Protein AF-A0A6A3XWM9-F1 (afdb_monomer)

Solvent-accessible surface area (backbone atoms only — not comparable to full-atom values): 14830 Å² total; per-residue (Å²): 130,86,51,75,63,68,64,47,72,78,46,60,96,81,56,44,47,40,55,42,31,76,76,63,73,33,52,68,55,22,52,57,38,54,74,68,56,55,74,89,79,47,53,68,68,59,54,50,49,42,49,48,54,36,36,21,55,25,26,47,68,51,37,52,69,47,34,48,47,43,48,72,66,72,49,64,89,55,72,36,38,58,23,50,25,29,9,30,38,57,51,24,54,75,44,48,52,52,40,49,78,76,40,44,90,38,34,72,66,39,41,63,30,52,28,30,6,34,62,64,66,24,61,74,45,38,57,48,36,61,74,77,42,51,57,39,81,93,35,41,56,58,38,37,29,26,20,22,31,52,44,37,47,73,57,36,48,47,40,37,74,78,65,67,46,74,56,80,67,17,42,60,35,3,56,75,56,66,18,52,70,40,32,45,52,44,64,74,73,39,94,62,81,81,64,81,42,62,43,44,62,45,37,63,72,64,39,54,70,48,50,50,52,29,59,76,69,70,45,45,45,46,37,80,52,105,80,54,24,56,34,54,32,46,60,84,46,54,69,51,56,52,46,41,60,69,70,70,32,43,80,50,89,48,61,98,61,28,41,28,31,32,56,54,80,68,78,80,57,78,81,81,126

Sequence (273 aa):
MLRLNDFLDDFSADCTIADAYKRTNSVRLMQYVAAREDPDEMDPFYRRWLFNKTTEMAAARGDLKSLRWLVESYLPDEFLTKAVAAAAANGHMSVLEWLFERHHDRGYWGNTEMCGALTNGHVKVVEWLRTHAAPRAECMTEVMDAAAGAGFLDIVTWLYDEHKVSVRSALANAMSNRQWETSQWILEHGELLMPWINWDQPAKDGALSFLKFLYAHSIGSPGDKVDGRSLEVPNSDWRFNEWCGKVNLRRARGNIANTCWICDSASLRLEQM

Nearest PDB structures (foldseek):
  6ob5-assembly2_C  TM=7.109E-01  e=8.452E-04  unidentified
  6zwm-assembly1_A  TM=2.827E-01  e=1.081E+00  Homo sapiens
  4hnw-assembly1_A  TM=3.436E-01  e=1.827E+00  Saccharomyces cerevisiae S288C

Radius of gyration: 26.57 Å; Cα contacts (8 Å, |Δi|>4): 392; chains: 1; bounding box: 60×44×81 Å

Mean predicted aligned error: 8.93 Å

InterPro domains:
  IPR036770 Ankyrin repeat-containing domain superfamily [G3DSA:1.25.40.20] (16-213)
  IPR036770 Ankyrin repeat-containing domain superfamily [SSF48403] (56-190)
  IPR052050 Secreted Effector and Ankyrin Repeat [PTHR46586] (1-225)

pLDDT: mean 85.55, std 14.1, range [33.0, 98.0]

Organism: NCBI:txid53985

Structure (mmCIF, N/CA/C/O backbone):
data_AF-A0A6A3XWM9-F1
#
_entry.id   AF-A0A6A3XWM9-F1
#
loop_
_atom_site.group_PDB
_atom_site.id
_atom_site.type_symbol
_atom_site.label_atom_id
_atom_site.label_alt_id
_atom_site.label_comp_id
_atom_site.label_asym_id
_atom_site.label_entity_id
_atom_site.label_seq_id
_atom_site.pdbx_PDB_ins_code
_atom_site.Cartn_x
_atom_site.Cartn_y
_atom_site.Cartn_z
_atom_site.occupancy
_atom_site.B_iso_or_equiv
_atom_site.auth_seq_id
_atom_site.auth_comp_id
_atom_site.auth_asym_id
_atom_site.auth_atom_id
_atom_site.pdbx_PDB_model_num
ATOM 1 N N . MET A 1 1 ? 4.533 26.891 -38.266 1.00 44.00 1 MET A N 1
ATOM 2 C CA . MET A 1 1 ? 5.085 25.548 -37.987 1.00 44.00 1 MET A CA 1
ATOM 3 C C . MET A 1 1 ? 6.309 25.753 -37.120 1.00 44.00 1 MET A C 1
ATOM 5 O O . MET A 1 1 ? 7.324 26.167 -37.660 1.00 44.00 1 MET A O 1
ATOM 9 N N . LEU A 1 2 ? 6.195 25.553 -35.807 1.00 47.09 2 LEU A N 1
ATOM 10 C CA . LEU A 1 2 ? 7.376 25.420 -34.950 1.00 47.09 2 LEU A CA 1
ATOM 11 C C . LEU A 1 2 ? 8.117 24.162 -35.420 1.00 47.09 2 LEU A C 1
ATOM 13 O O . LEU A 1 2 ? 7.495 23.100 -35.534 1.00 47.09 2 LEU A O 1
ATOM 17 N N . ARG A 1 3 ? 9.388 24.291 -35.812 1.00 58.03 3 ARG A N 1
ATOM 18 C CA . ARG A 1 3 ? 10.201 23.131 -36.198 1.00 58.03 3 ARG A CA 1
ATOM 19 C C . ARG A 1 3 ? 10.518 22.344 -34.929 1.00 58.03 3 ARG A C 1
ATOM 21 O O . ARG A 1 3 ? 10.632 22.925 -33.858 1.00 58.03 3 ARG A O 1
ATOM 28 N N . LEU A 1 4 ? 10.681 21.024 -35.042 1.00 55.12 4 LEU A N 1
ATOM 29 C CA . LEU A 1 4 ? 11.080 20.177 -33.909 1.00 55.12 4 LEU A CA 1
ATOM 30 C C . LEU A 1 4 ? 12.339 20.729 -33.210 1.00 55.12 4 LEU A C 1
ATOM 32 O O . LEU A 1 4 ? 12.435 20.642 -31.996 1.00 55.12 4 LEU A O 1
ATOM 36 N N . ASN A 1 5 ? 13.238 21.367 -33.966 1.00 54.41 5 ASN A N 1
ATOM 37 C CA . ASN A 1 5 ? 14.439 22.018 -33.442 1.00 54.41 5 ASN A CA 1
ATOM 38 C C . ASN A 1 5 ? 14.134 23.220 -32.529 1.00 54.41 5 ASN A C 1
ATOM 40 O O . ASN A 1 5 ? 14.775 23.339 -31.497 1.00 54.41 5 ASN A O 1
ATOM 44 N N . ASP A 1 6 ? 13.108 24.027 -32.823 1.00 58.91 6 ASP A N 1
ATOM 45 C CA . ASP A 1 6 ? 12.743 25.191 -31.996 1.00 58.91 6 ASP A CA 1
ATOM 46 C C . ASP A 1 6 ? 12.205 24.758 -30.613 1.00 58.91 6 ASP A C 1
ATOM 48 O O . ASP A 1 6 ? 12.345 25.474 -29.630 1.00 58.91 6 ASP A O 1
ATOM 52 N N . PHE A 1 7 ? 11.594 23.567 -30.523 1.00 59.06 7 PHE A N 1
ATOM 53 C CA . PHE A 1 7 ? 11.193 22.942 -29.251 1.00 59.06 7 PHE A CA 1
ATOM 54 C C . PHE A 1 7 ? 12.380 22.318 -28.503 1.00 59.06 7 PHE A C 1
ATOM 56 O O . PHE A 1 7 ? 12.324 22.153 -27.287 1.00 59.06 7 PHE A O 1
ATOM 63 N N . LEU A 1 8 ? 13.435 21.926 -29.222 1.00 58.44 8 LEU A N 1
ATOM 64 C CA . LEU A 1 8 ? 14.617 21.279 -28.656 1.00 58.44 8 LEU A CA 1
ATOM 65 C C . LEU A 1 8 ? 15.640 22.289 -28.120 1.00 58.44 8 LEU A C 1
ATOM 67 O O . LEU A 1 8 ? 16.357 21.936 -27.193 1.00 58.44 8 LEU A O 1
ATOM 71 N N . ASP A 1 9 ? 15.654 23.530 -28.617 1.00 61.38 9 ASP A N 1
ATOM 72 C CA . ASP A 1 9 ? 16.467 24.625 -28.056 1.00 61.38 9 ASP A CA 1
ATOM 73 C C . ASP A 1 9 ? 16.051 24.987 -26.607 1.00 61.38 9 ASP A C 1
ATOM 75 O O . ASP A 1 9 ? 16.861 25.484 -25.826 1.00 61.38 9 ASP A O 1
ATOM 79 N N . ASP A 1 10 ? 14.814 24.658 -26.209 1.00 59.03 10 ASP A N 1
ATOM 80 C CA . ASP A 1 10 ? 14.288 24.755 -24.832 1.00 59.03 10 ASP A CA 1
ATOM 81 C C . ASP A 1 10 ? 14.788 23.630 -23.892 1.00 59.03 10 ASP A C 1
ATOM 83 O O . ASP A 1 10 ? 14.444 23.579 -22.699 1.00 59.03 10 ASP A O 1
ATOM 87 N N . PHE A 1 11 ? 15.551 22.667 -24.413 1.00 58.94 11 PHE A N 1
ATOM 88 C CA . PHE A 1 11 ? 16.209 21.629 -23.628 1.00 58.94 11 PHE A CA 1
ATOM 89 C C . PHE A 1 11 ? 17.707 21.933 -23.579 1.00 58.94 11 PHE A C 1
ATOM 91 O O . PHE A 1 11 ? 18.371 22.005 -24.607 1.00 58.94 11 PHE A O 1
ATOM 98 N N . SER A 1 12 ? 18.234 22.115 -22.361 1.00 62.53 12 SER A N 1
ATOM 99 C CA . SER A 1 12 ? 19.675 22.280 -22.131 1.00 62.53 12 SER A CA 1
ATOM 100 C C . SER A 1 12 ? 20.466 21.166 -22.826 1.00 62.53 12 SER A C 1
ATOM 102 O O . SER A 1 12 ? 19.971 20.040 -22.937 1.00 62.53 12 SER A O 1
ATOM 104 N N . ALA A 1 13 ? 21.712 21.453 -23.216 1.00 63.69 13 ALA A N 1
ATOM 105 C CA . ALA A 1 13 ? 22.655 20.446 -23.709 1.00 63.69 13 ALA A CA 1
ATOM 106 C C . ALA A 1 13 ? 22.805 19.253 -22.739 1.00 63.69 13 ALA A C 1
ATOM 108 O O . ALA A 1 13 ? 23.092 18.146 -23.180 1.00 63.69 13 ALA A O 1
ATOM 109 N N . ASP A 1 14 ? 22.504 19.469 -21.455 1.00 70.88 14 ASP A N 1
ATOM 110 C CA . ASP A 1 14 ? 22.563 18.472 -20.382 1.00 70.88 14 ASP A CA 1
ATOM 111 C C . ASP A 1 14 ? 21.224 17.748 -20.126 1.00 70.88 14 ASP A C 1
ATOM 113 O O . ASP A 1 14 ? 21.015 17.177 -19.055 1.00 70.88 14 ASP A O 1
ATOM 117 N N . CYS A 1 15 ? 20.252 17.812 -21.047 1.00 83.75 15 CYS A N 1
ATOM 1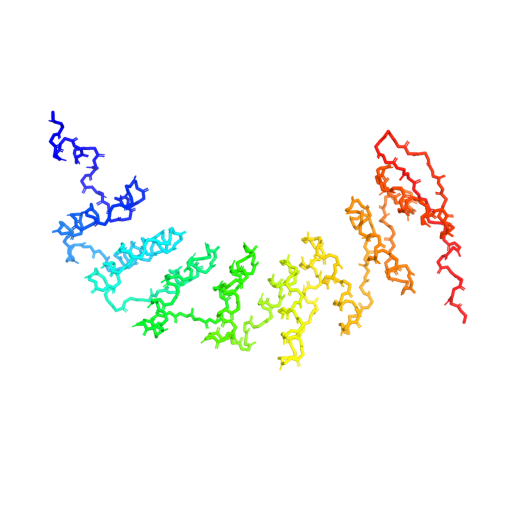18 C CA . CYS A 1 15 ? 18.966 17.144 -20.844 1.00 83.75 15 CYS A CA 1
ATOM 119 C C . CYS A 1 15 ? 19.141 15.624 -20.777 1.00 83.75 15 CYS A C 1
ATOM 121 O O . CYS A 1 15 ? 19.465 14.988 -21.775 1.00 83.75 15 CYS A O 1
ATOM 123 N N . THR A 1 16 ? 18.806 15.032 -19.632 1.00 89.88 16 THR A N 1
ATOM 124 C CA . THR A 1 16 ? 18.829 13.576 -19.447 1.00 89.88 16 THR A CA 1
ATOM 125 C C . THR A 1 16 ? 17.529 12.918 -19.911 1.00 89.88 16 THR A C 1
ATOM 127 O O . THR A 1 16 ? 16.485 13.575 -20.025 1.00 89.88 16 THR A O 1
ATOM 130 N N . ILE A 1 17 ? 17.540 11.593 -20.112 1.00 91.75 17 ILE A N 1
ATOM 131 C CA . ILE A 1 17 ? 16.304 10.828 -20.360 1.00 91.75 17 ILE A CA 1
ATOM 132 C C . ILE A 1 17 ? 15.251 11.039 -19.261 1.00 91.75 17 ILE A C 1
ATOM 134 O O . ILE A 1 17 ? 14.056 11.112 -19.557 1.00 91.75 17 ILE A O 1
ATOM 138 N N . ALA A 1 18 ? 15.682 11.208 -18.006 1.00 92.25 18 ALA A N 1
ATOM 139 C CA . ALA A 1 18 ? 14.796 11.422 -16.871 1.00 92.25 18 ALA A CA 1
ATOM 140 C C . ALA A 1 18 ? 14.115 12.796 -16.944 1.00 92.25 18 ALA A C 1
ATOM 142 O O . ALA A 1 18 ? 12.912 12.902 -16.699 1.00 92.25 18 ALA A O 1
ATOM 143 N N . ASP A 1 19 ? 14.853 13.845 -17.318 1.00 91.06 19 ASP A N 1
ATOM 144 C CA . ASP A 1 19 ? 14.309 15.200 -17.468 1.00 91.06 19 ASP A CA 1
ATOM 145 C C . ASP A 1 19 ? 13.358 15.296 -18.661 1.00 91.06 19 ASP A C 1
ATOM 147 O O . ASP A 1 19 ? 12.257 15.851 -18.547 1.00 91.06 19 ASP A O 1
ATOM 151 N N . ALA A 1 20 ? 13.741 14.683 -19.785 1.00 91.19 20 ALA A N 1
ATOM 152 C CA . ALA A 1 20 ? 12.899 14.563 -20.968 1.00 91.19 20 ALA A CA 1
ATOM 153 C C . ALA A 1 20 ? 11.572 13.871 -20.634 1.00 91.19 20 ALA A C 1
ATOM 155 O O . ALA A 1 20 ? 10.495 14.386 -20.966 1.00 91.19 20 ALA A O 1
ATOM 156 N N . TYR A 1 21 ? 11.630 12.737 -19.928 1.00 94.25 21 TYR A N 1
ATOM 157 C CA . TYR A 1 21 ? 10.436 12.010 -19.516 1.00 94.25 21 TYR A CA 1
ATOM 158 C C . TYR A 1 21 ? 9.592 12.810 -18.528 1.00 94.25 21 TYR A C 1
ATOM 160 O O . TYR A 1 21 ? 8.388 12.947 -18.726 1.00 94.25 21 TYR A O 1
ATOM 168 N N . LYS A 1 22 ? 10.213 13.411 -17.507 1.00 91.75 22 LYS A N 1
ATOM 169 C CA . LYS A 1 22 ? 9.523 14.214 -16.490 1.00 91.75 22 LYS A CA 1
ATOM 170 C C . LYS A 1 22 ? 8.701 15.3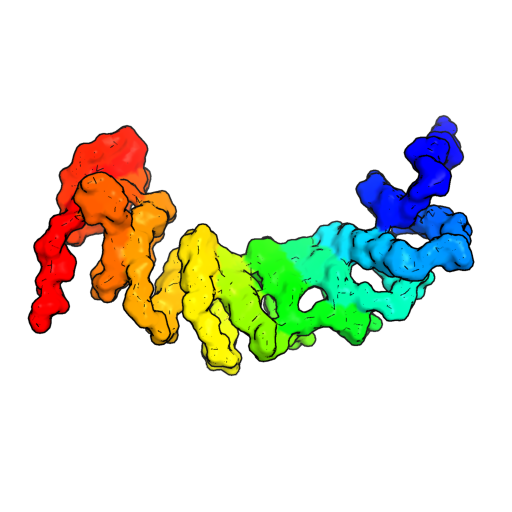48 -17.091 1.00 91.75 22 LYS A C 1
ATOM 172 O O . LYS A 1 22 ? 7.600 15.607 -16.605 1.00 91.75 22 LYS A O 1
ATOM 177 N N . ARG A 1 23 ? 9.233 16.017 -18.119 1.00 88.69 23 ARG A N 1
ATOM 178 C CA . ARG A 1 23 ? 8.578 17.152 -18.785 1.00 88.69 23 ARG A CA 1
ATOM 179 C C . ARG A 1 23 ? 7.498 16.723 -19.776 1.00 88.69 23 ARG A C 1
ATOM 181 O O . ARG A 1 23 ? 6.510 17.435 -19.916 1.00 88.69 23 ARG A O 1
ATOM 188 N N . THR A 1 24 ? 7.691 15.611 -20.487 1.00 89.38 24 THR A N 1
ATOM 189 C CA . THR A 1 24 ? 6.898 15.320 -21.700 1.00 89.38 24 THR A CA 1
ATOM 190 C C . THR A 1 24 ? 6.149 13.995 -21.695 1.00 89.38 24 THR A C 1
ATOM 192 O O . THR A 1 24 ? 5.232 13.824 -22.494 1.00 89.38 24 THR A O 1
ATOM 195 N N . ASN A 1 25 ? 6.539 13.044 -20.845 1.00 91.06 25 ASN A N 1
ATOM 196 C CA . ASN A 1 25 ? 6.077 11.648 -20.859 1.00 91.06 25 ASN A CA 1
ATOM 197 C C . ASN A 1 25 ? 6.249 10.967 -22.226 1.00 91.06 25 ASN A C 1
ATOM 199 O O . ASN A 1 25 ? 5.515 10.044 -22.573 1.00 91.06 25 ASN A O 1
ATOM 203 N N . SER A 1 26 ? 7.179 11.456 -23.048 1.00 91.38 26 SER A N 1
ATOM 204 C CA . SER A 1 26 ? 7.334 11.009 -24.425 1.00 91.38 26 SER A CA 1
ATOM 205 C C . SER A 1 26 ? 8.497 10.038 -24.547 1.00 91.38 26 SER A C 1
ATOM 207 O O . SER A 1 26 ? 9.661 10.440 -24.508 1.00 91.38 26 SER A O 1
ATOM 209 N N . VAL A 1 27 ? 8.186 8.767 -24.815 1.00 93.69 27 VAL A N 1
ATOM 210 C CA . VAL A 1 27 ? 9.203 7.766 -25.175 1.00 93.69 27 VAL A CA 1
ATOM 211 C C . VAL A 1 27 ? 10.043 8.199 -26.376 1.00 93.69 27 VAL A C 1
ATOM 213 O O . VAL A 1 27 ? 11.232 7.917 -26.420 1.00 93.69 27 VAL A O 1
ATOM 216 N N . ARG A 1 28 ? 9.461 8.942 -27.328 1.00 92.25 28 ARG A N 1
ATOM 217 C CA . ARG A 1 28 ? 10.193 9.425 -28.507 1.00 92.25 28 ARG A CA 1
ATOM 218 C C . ARG A 1 28 ? 11.266 10.440 -28.136 1.00 92.25 28 ARG A C 1
ATOM 220 O O . ARG A 1 28 ? 12.343 10.412 -28.717 1.00 92.25 28 ARG A O 1
ATOM 227 N N . LEU A 1 29 ? 10.972 11.331 -27.188 1.00 89.94 29 LEU A N 1
ATOM 228 C CA . LEU A 1 29 ? 11.962 12.304 -26.739 1.00 89.94 29 LEU A CA 1
ATOM 229 C C . LEU A 1 29 ? 13.056 11.619 -25.916 1.00 89.94 29 LEU A C 1
ATOM 231 O O . LEU A 1 29 ? 14.224 11.916 -26.124 1.00 89.94 29 LEU A O 1
ATOM 235 N N . MET A 1 30 ? 12.701 10.650 -25.064 1.00 92.94 30 MET A N 1
ATOM 236 C CA . MET A 1 30 ? 13.705 9.831 -24.373 1.00 92.94 30 MET A CA 1
ATOM 237 C C . MET A 1 30 ? 14.614 9.089 -25.356 1.00 92.94 30 MET A C 1
ATOM 239 O O . MET A 1 30 ? 15.824 9.123 -25.200 1.00 92.94 30 MET A O 1
ATOM 243 N N . GLN A 1 31 ? 14.044 8.467 -26.391 1.00 93.38 31 GLN A N 1
ATOM 244 C CA . GLN A 1 31 ? 14.799 7.792 -27.451 1.00 93.38 31 GLN A CA 1
ATOM 245 C C . GLN A 1 31 ? 15.755 8.741 -28.169 1.00 93.38 31 GLN A C 1
ATOM 247 O O . GLN A 1 31 ? 16.894 8.379 -28.439 1.00 93.38 31 GLN A O 1
ATOM 252 N N . TYR A 1 32 ? 15.292 9.956 -28.464 1.00 89.81 32 TYR A N 1
ATOM 253 C CA . TYR A 1 32 ? 16.114 10.983 -29.090 1.00 89.81 32 TYR A CA 1
ATOM 254 C C . TYR A 1 32 ? 17.282 11.420 -28.196 1.00 89.81 32 TYR A C 1
ATOM 256 O O . TYR A 1 32 ? 18.399 11.545 -28.688 1.00 89.81 32 TYR A O 1
ATOM 264 N N . VAL A 1 33 ? 17.034 11.623 -26.898 1.00 90.00 33 VAL A N 1
ATOM 265 C CA . VAL A 1 33 ? 18.079 11.973 -25.924 1.00 90.00 33 VAL A CA 1
ATOM 266 C C . VAL A 1 33 ? 19.071 10.821 -25.764 1.00 90.00 33 VAL A C 1
ATOM 268 O O . VAL A 1 33 ? 20.261 11.028 -25.961 1.00 90.00 33 VAL A O 1
ATOM 271 N N . ALA A 1 34 ? 18.590 9.597 -25.532 1.00 90.50 34 ALA A N 1
ATOM 272 C CA . ALA A 1 34 ? 19.430 8.410 -25.378 1.00 90.50 34 ALA A CA 1
ATOM 273 C C . ALA A 1 34 ? 20.302 8.111 -26.605 1.00 90.50 34 ALA A C 1
ATOM 275 O O . ALA A 1 34 ? 21.421 7.642 -26.457 1.00 90.50 34 ALA A O 1
ATOM 276 N N . ALA A 1 35 ? 19.824 8.397 -27.821 1.00 89.50 35 ALA A N 1
ATOM 277 C CA . ALA A 1 35 ? 20.615 8.223 -29.043 1.00 89.50 35 ALA A CA 1
ATOM 278 C C . ALA A 1 35 ? 21.796 9.207 -29.162 1.00 89.50 35 ALA A C 1
ATOM 280 O O . ALA A 1 35 ? 22.643 9.035 -30.037 1.00 89.50 35 ALA A O 1
ATOM 281 N N . ARG A 1 36 ? 21.823 10.255 -28.332 1.00 85.75 36 ARG A N 1
ATOM 282 C CA . ARG A 1 36 ? 22.881 11.272 -28.271 1.00 85.75 36 ARG A CA 1
ATOM 283 C C . ARG A 1 36 ? 23.732 11.160 -27.006 1.00 85.75 36 ARG A C 1
ATOM 285 O O . ARG A 1 36 ? 24.674 11.931 -26.867 1.00 85.75 36 ARG A O 1
ATOM 292 N N . GLU A 1 37 ? 23.380 10.259 -26.093 1.00 85.00 37 GLU A N 1
ATOM 293 C CA . GLU A 1 37 ? 24.208 9.945 -24.934 1.00 85.00 37 GLU A CA 1
ATOM 294 C C . GLU A 1 37 ? 25.449 9.188 -25.411 1.00 85.00 37 GLU A C 1
ATOM 296 O O . GLU A 1 37 ? 25.326 8.223 -26.166 1.00 85.00 37 GLU A O 1
ATOM 301 N N . ASP A 1 38 ? 26.629 9.613 -24.962 1.00 80.31 38 ASP A N 1
ATOM 302 C CA . ASP A 1 38 ? 27.861 8.849 -25.130 1.00 80.31 38 ASP A CA 1
ATOM 303 C C . ASP A 1 38 ? 28.027 7.905 -23.920 1.00 80.31 38 ASP A C 1
ATOM 305 O O . ASP A 1 38 ? 28.218 8.377 -22.792 1.00 80.31 38 ASP A O 1
ATOM 309 N N . PRO A 1 39 ? 27.904 6.573 -24.100 1.00 72.69 39 PRO A N 1
ATOM 310 C CA . PRO A 1 39 ? 28.028 5.621 -23.001 1.00 72.69 39 PRO A CA 1
ATOM 311 C C . PRO A 1 39 ? 29.425 5.578 -22.377 1.00 72.69 39 PRO A C 1
ATOM 313 O O . PRO A 1 39 ? 29.530 5.154 -21.228 1.00 72.69 39 PRO A O 1
ATOM 316 N N . ASP A 1 40 ? 30.463 5.978 -23.116 1.00 74.88 40 ASP A N 1
ATOM 317 C CA . ASP A 1 40 ? 31.852 5.941 -22.651 1.00 74.88 40 ASP A CA 1
ATOM 318 C C . ASP A 1 40 ? 32.195 7.180 -21.806 1.00 74.88 40 ASP A C 1
ATOM 320 O O . ASP A 1 40 ? 33.069 7.120 -20.939 1.00 74.88 40 ASP A O 1
ATOM 324 N N . GLU A 1 41 ? 31.474 8.290 -22.001 1.00 81.62 41 GLU A N 1
ATOM 325 C CA . GLU A 1 41 ? 31.595 9.493 -21.167 1.00 81.62 41 GLU A CA 1
ATOM 326 C C . GLU A 1 41 ? 30.689 9.454 -19.928 1.00 81.62 41 GLU A C 1
ATOM 328 O O . GLU A 1 41 ? 31.001 10.069 -18.902 1.00 81.62 41 GLU A O 1
ATOM 333 N N . MET A 1 42 ? 29.561 8.742 -19.993 1.00 84.25 42 MET A N 1
ATOM 334 C CA . MET A 1 42 ? 28.602 8.712 -18.893 1.00 84.25 42 MET A CA 1
ATOM 335 C C . MET A 1 42 ? 28.998 7.704 -17.811 1.00 84.25 42 MET A C 1
ATOM 337 O O . MET A 1 42 ? 29.053 6.496 -18.038 1.00 84.25 42 MET A O 1
ATOM 341 N N . ASP A 1 43 ? 29.160 8.201 -16.583 1.00 89.94 43 ASP A N 1
ATOM 342 C CA . ASP A 1 43 ? 29.417 7.355 -15.419 1.00 89.94 43 ASP A CA 1
ATOM 343 C C . ASP A 1 43 ? 28.356 6.228 -15.286 1.00 89.94 43 ASP A C 1
ATOM 345 O O . ASP A 1 43 ? 27.147 6.507 -15.269 1.00 89.94 43 ASP A O 1
ATOM 349 N N . PRO A 1 44 ? 28.768 4.950 -15.156 1.00 90.62 44 PRO A N 1
ATOM 350 C CA . PRO A 1 44 ? 27.837 3.824 -15.086 1.00 90.62 44 PRO A CA 1
ATOM 351 C C . PRO A 1 44 ? 26.849 3.888 -13.914 1.00 90.62 44 PRO A C 1
ATOM 353 O O . PRO A 1 44 ? 25.707 3.435 -14.048 1.00 90.62 44 PRO A O 1
ATOM 356 N N . PHE A 1 45 ? 27.246 4.445 -12.763 1.00 91.00 45 PHE A N 1
ATOM 357 C CA . PHE A 1 45 ? 26.347 4.599 -11.616 1.00 91.00 45 PHE A CA 1
ATOM 358 C C . PHE A 1 45 ? 25.321 5.702 -11.863 1.00 91.00 45 PHE A C 1
ATOM 360 O O . PHE A 1 45 ? 24.147 5.542 -11.515 1.00 91.00 45 PHE A O 1
ATOM 367 N N . TYR A 1 46 ? 25.731 6.794 -12.503 1.00 90.75 46 TYR A N 1
ATOM 368 C CA . TYR A 1 46 ? 24.824 7.859 -12.908 1.00 90.75 46 TYR A CA 1
ATOM 369 C C . TYR A 1 46 ? 23.800 7.371 -13.939 1.00 90.75 46 TYR A C 1
ATOM 371 O O . TYR A 1 46 ? 22.598 7.589 -13.767 1.00 90.75 46 TYR A O 1
ATOM 379 N N . ARG A 1 47 ? 24.242 6.604 -14.943 1.00 91.62 47 ARG A N 1
ATOM 380 C CA . ARG A 1 47 ? 23.361 5.978 -15.942 1.00 91.62 47 ARG A CA 1
ATOM 381 C C . ARG A 1 47 ? 22.334 5.039 -15.301 1.00 91.62 47 ARG A C 1
ATOM 383 O O . ARG A 1 47 ? 21.138 5.123 -15.585 1.00 91.62 47 ARG A O 1
ATOM 390 N N . ARG A 1 48 ? 22.785 4.182 -14.379 1.00 93.38 48 ARG A N 1
ATOM 391 C CA . ARG A 1 48 ? 21.939 3.299 -13.553 1.00 93.38 48 ARG A CA 1
ATOM 392 C C . ARG A 1 48 ? 20.903 4.093 -12.758 1.00 93.38 48 ARG A C 1
ATOM 394 O O . ARG A 1 48 ? 19.730 3.725 -12.703 1.00 93.38 48 ARG A O 1
ATOM 401 N N . TRP A 1 49 ? 21.327 5.187 -12.131 1.00 93.44 49 TRP A N 1
ATOM 402 C CA . TRP A 1 49 ? 20.442 6.053 -11.359 1.00 93.44 49 TRP A CA 1
ATOM 403 C C . TRP A 1 49 ? 19.375 6.715 -12.241 1.00 93.44 49 TRP A C 1
ATOM 405 O O . TRP A 1 49 ? 18.198 6.698 -11.871 1.00 93.44 49 TRP A O 1
ATOM 415 N N . LEU A 1 50 ? 19.756 7.233 -13.416 1.00 93.75 50 LEU A N 1
ATOM 416 C CA . LEU A 1 50 ? 18.826 7.808 -14.393 1.00 93.75 50 LEU A CA 1
ATOM 417 C C . LEU A 1 50 ? 17.795 6.782 -14.850 1.00 93.75 50 LEU A C 1
ATOM 419 O O . LEU A 1 50 ? 16.598 7.075 -14.848 1.00 93.75 50 LEU A O 1
ATOM 423 N N . PHE A 1 51 ? 18.240 5.570 -15.178 1.00 95.06 51 PHE A N 1
ATOM 424 C CA . PHE A 1 51 ? 17.348 4.475 -15.531 1.00 95.06 51 PHE A CA 1
ATOM 425 C C . PHE A 1 51 ? 16.354 4.169 -14.413 1.00 95.06 51 PHE A C 1
ATOM 427 O O . PHE A 1 51 ? 15.153 4.227 -14.653 1.00 95.06 51 PHE A O 1
ATOM 434 N N . ASN A 1 52 ? 16.833 3.925 -13.189 1.00 94.88 52 ASN A N 1
ATOM 435 C CA . ASN A 1 52 ? 15.983 3.599 -12.042 1.00 94.88 52 ASN A CA 1
ATOM 436 C C . ASN A 1 52 ? 14.945 4.687 -11.764 1.00 94.88 52 ASN A C 1
ATOM 438 O O . ASN A 1 52 ? 13.782 4.392 -11.506 1.00 94.88 52 ASN A O 1
ATOM 442 N N . LYS A 1 53 ? 15.354 5.955 -11.847 1.00 95.69 53 LYS A N 1
ATOM 443 C CA . LYS A 1 53 ? 14.455 7.094 -11.663 1.00 95.69 53 LYS A CA 1
ATOM 444 C C . LYS A 1 53 ? 13.408 7.175 -12.775 1.00 95.69 53 LYS A C 1
ATOM 446 O O . LYS A 1 53 ? 12.242 7.450 -12.510 1.00 95.69 53 LYS A O 1
ATOM 451 N N . THR A 1 54 ? 13.809 6.938 -14.021 1.00 96.62 54 THR A N 1
ATOM 452 C CA . THR A 1 54 ? 12.908 7.044 -15.176 1.00 96.62 54 THR A CA 1
ATOM 453 C C . THR A 1 54 ? 11.921 5.878 -15.225 1.00 96.62 54 THR A C 1
ATOM 455 O O . THR A 1 54 ? 10.737 6.095 -15.482 1.00 96.62 54 THR A O 1
ATOM 458 N N . THR A 1 55 ? 12.364 4.654 -14.920 1.00 97.12 55 THR A N 1
ATOM 459 C CA . THR A 1 55 ? 11.486 3.477 -14.837 1.00 97.12 55 THR A CA 1
ATOM 460 C C . THR A 1 55 ? 10.509 3.582 -13.672 1.00 97.12 55 THR A C 1
ATOM 462 O O . THR A 1 55 ? 9.333 3.287 -13.864 1.00 97.12 55 THR A O 1
ATOM 465 N N . GLU A 1 56 ? 10.939 4.087 -12.511 1.00 96.88 56 GLU A N 1
ATOM 466 C CA . GLU A 1 56 ? 10.059 4.409 -11.378 1.00 96.88 56 GLU A CA 1
ATOM 467 C C . GLU A 1 56 ? 8.953 5.392 -11.793 1.00 96.88 56 GLU A C 1
ATOM 469 O O . GLU A 1 56 ? 7.770 5.135 -11.569 1.00 96.88 56 GLU A O 1
ATOM 474 N N . MET A 1 57 ? 9.309 6.481 -12.484 1.00 97.25 57 MET A N 1
ATOM 475 C CA . MET A 1 57 ? 8.338 7.465 -12.974 1.00 97.25 57 MET A CA 1
ATOM 476 C C . MET A 1 57 ? 7.373 6.896 -14.017 1.00 97.25 57 MET A C 1
ATOM 478 O O . MET A 1 57 ? 6.188 7.234 -13.993 1.00 97.25 57 MET A O 1
ATOM 482 N N . ALA A 1 58 ? 7.866 6.080 -14.951 1.00 97.75 58 ALA A N 1
ATOM 483 C CA . ALA A 1 58 ? 7.033 5.463 -15.981 1.00 97.75 58 ALA A CA 1
ATOM 484 C C . ALA A 1 58 ? 6.067 4.439 -15.373 1.00 97.75 58 ALA A C 1
ATOM 486 O O . ALA A 1 58 ? 4.878 4.439 -15.695 1.00 97.75 58 ALA A O 1
ATOM 487 N N . ALA A 1 59 ? 6.556 3.630 -14.432 1.00 97.56 59 ALA A N 1
ATOM 488 C CA . ALA A 1 59 ? 5.764 2.655 -13.699 1.00 97.56 59 ALA A CA 1
ATOM 489 C C . ALA A 1 59 ? 4.694 3.319 -12.823 1.00 97.56 59 ALA A C 1
ATOM 491 O O . ALA A 1 59 ? 3.538 2.912 -12.887 1.00 97.56 59 ALA A O 1
ATOM 492 N N . ALA A 1 60 ? 5.028 4.394 -12.098 1.00 97.31 60 ALA A N 1
ATOM 493 C CA . ALA A 1 60 ? 4.073 5.172 -11.299 1.00 97.31 60 ALA A CA 1
ATOM 494 C C . ALA A 1 60 ? 2.932 5.788 -12.130 1.00 97.31 60 ALA A C 1
ATOM 496 O O . ALA A 1 60 ? 1.869 6.104 -11.600 1.00 97.31 60 ALA A O 1
ATOM 497 N N . ARG A 1 61 ? 3.141 5.973 -13.439 1.00 96.81 61 ARG A N 1
ATOM 498 C CA . ARG A 1 61 ? 2.149 6.522 -14.378 1.00 96.81 61 ARG A CA 1
ATOM 499 C C . ARG A 1 61 ? 1.403 5.452 -15.173 1.00 96.81 61 ARG A C 1
ATOM 501 O O . ARG A 1 61 ? 0.510 5.805 -15.939 1.00 96.81 61 ARG A O 1
ATOM 508 N N . GLY A 1 62 ? 1.785 4.182 -15.043 1.00 97.25 62 GLY A N 1
ATOM 509 C CA . GLY A 1 62 ? 1.227 3.095 -15.847 1.00 97.25 62 GLY A CA 1
ATOM 510 C C . GLY A 1 62 ? 1.654 3.139 -17.319 1.00 97.25 62 GLY A C 1
ATOM 511 O O . GLY A 1 62 ? 1.020 2.511 -18.166 1.00 97.25 62 GLY A O 1
ATOM 512 N N . ASP A 1 63 ? 2.715 3.880 -17.654 1.00 97.44 63 ASP A N 1
ATOM 513 C CA . ASP A 1 63 ? 3.192 4.039 -19.030 1.00 97.44 63 ASP A CA 1
ATOM 514 C C . ASP A 1 63 ? 4.035 2.836 -19.461 1.00 97.44 63 ASP A C 1
ATOM 516 O O . ASP A 1 63 ? 5.268 2.864 -19.538 1.00 97.44 63 ASP A O 1
ATOM 520 N N . LEU A 1 64 ? 3.326 1.754 -19.769 1.00 96.88 64 LEU A N 1
ATOM 521 C CA . LEU A 1 64 ? 3.913 0.492 -20.195 1.00 96.88 64 LEU A CA 1
ATOM 522 C C . LEU A 1 64 ? 4.758 0.635 -21.471 1.00 96.88 64 LEU A C 1
ATOM 524 O O . LEU A 1 64 ? 5.714 -0.112 -21.664 1.00 96.88 64 LEU A O 1
ATOM 528 N N . LYS A 1 65 ? 4.436 1.592 -22.349 1.00 96.69 65 LYS A N 1
ATOM 529 C CA . LYS A 1 65 ? 5.164 1.793 -23.609 1.00 96.69 65 LYS A CA 1
ATOM 530 C C . LYS A 1 65 ? 6.567 2.333 -23.356 1.00 96.69 65 LYS A C 1
ATOM 532 O O . LYS A 1 65 ? 7.533 1.806 -23.907 1.00 96.69 65 LYS A O 1
ATOM 537 N N . SER A 1 66 ? 6.671 3.380 -22.543 1.00 96.75 66 SER A N 1
ATOM 538 C CA . SER A 1 66 ? 7.961 3.949 -22.150 1.00 96.75 66 SER A CA 1
ATOM 539 C C . SER A 1 66 ? 8.768 2.960 -21.321 1.00 96.75 66 SER A C 1
ATOM 541 O O . SER A 1 66 ? 9.963 2.795 -21.561 1.00 96.75 66 SER A O 1
ATOM 543 N N . LEU A 1 67 ? 8.102 2.254 -20.401 1.00 96.94 67 LEU A N 1
ATOM 544 C CA . LEU A 1 67 ? 8.751 1.264 -19.552 1.00 96.94 67 LEU A CA 1
ATOM 545 C C . LEU A 1 67 ? 9.338 0.103 -20.365 1.00 96.94 67 LEU A C 1
ATOM 547 O O . LEU A 1 67 ? 10.496 -0.239 -20.156 1.00 96.94 67 LEU A O 1
ATOM 551 N N . ARG A 1 68 ? 8.604 -0.439 -21.348 1.00 96.62 68 ARG A N 1
ATOM 552 C CA . ARG A 1 68 ? 9.122 -1.475 -22.262 1.00 96.62 68 ARG A CA 1
ATOM 553 C C . ARG A 1 68 ? 10.402 -1.039 -22.951 1.00 96.62 68 ARG A C 1
ATOM 555 O O . ARG A 1 68 ? 11.388 -1.760 -22.914 1.00 96.62 68 ARG A O 1
ATOM 562 N N . TRP A 1 69 ? 10.418 0.160 -23.527 1.00 97.12 69 TRP A N 1
ATOM 563 C CA . TRP A 1 69 ? 11.617 0.647 -24.204 1.00 97.12 69 TRP A CA 1
ATOM 564 C C . TRP A 1 69 ? 12.811 0.800 -23.248 1.00 97.12 69 TRP A C 1
ATOM 566 O O . TRP A 1 69 ? 13.920 0.387 -23.585 1.00 97.12 69 TRP A O 1
ATOM 576 N N . LEU A 1 70 ? 12.594 1.333 -22.040 1.00 96.31 70 LEU A N 1
ATOM 577 C CA . LEU A 1 70 ? 13.656 1.452 -21.038 1.00 96.31 70 LEU A CA 1
ATOM 578 C C . LEU A 1 70 ? 14.238 0.074 -20.684 1.00 96.31 70 LEU A C 1
ATOM 580 O O . LEU A 1 70 ? 15.450 -0.122 -20.712 1.00 96.31 70 LEU A O 1
ATOM 584 N N . VAL A 1 71 ? 13.361 -0.879 -20.376 1.00 96.12 71 VAL A N 1
ATOM 585 C CA . VAL A 1 71 ? 13.702 -2.193 -19.814 1.00 96.12 71 VAL A CA 1
ATOM 586 C C . VAL A 1 71 ? 14.207 -3.188 -20.859 1.00 96.12 71 VAL A C 1
ATOM 588 O O . VAL A 1 71 ? 15.002 -4.054 -20.510 1.00 96.12 71 VAL A O 1
ATOM 591 N N . GLU A 1 72 ? 13.751 -3.098 -22.110 1.00 94.75 72 GLU A N 1
ATOM 592 C CA . GLU A 1 72 ? 14.122 -4.022 -23.192 1.00 94.75 72 GLU A CA 1
ATOM 593 C C . GLU A 1 72 ? 15.243 -3.462 -24.085 1.00 94.75 72 GLU A C 1
ATOM 595 O O . GLU A 1 72 ? 15.927 -4.236 -24.748 1.00 94.75 72 GLU A O 1
ATOM 600 N N . SER A 1 73 ? 15.434 -2.136 -24.150 1.00 93.38 73 SER A N 1
ATOM 601 C CA . SER A 1 73 ? 16.391 -1.509 -25.082 1.00 93.38 73 SER A CA 1
ATOM 602 C C . SER A 1 73 ? 17.430 -0.607 -24.420 1.00 93.38 73 SER A C 1
ATOM 604 O O . SER A 1 73 ? 18.576 -0.613 -24.856 1.00 93.38 73 SER A O 1
ATOM 606 N N . TYR A 1 74 ? 17.061 0.191 -23.412 1.00 93.06 74 TYR A N 1
ATOM 607 C CA . TYR A 1 74 ? 17.996 1.162 -22.829 1.00 93.06 74 TYR A CA 1
ATOM 608 C C . TYR A 1 74 ? 18.980 0.512 -21.848 1.00 93.06 74 TYR A C 1
ATOM 610 O O . TYR A 1 74 ? 20.188 0.701 -21.993 1.00 93.06 74 TYR A O 1
ATOM 618 N N . LEU A 1 75 ? 18.474 -0.261 -20.877 1.00 93.00 75 LEU A N 1
ATOM 619 C CA . LEU A 1 75 ? 19.282 -1.051 -19.939 1.00 93.00 75 LEU A CA 1
ATOM 620 C C . LEU A 1 75 ? 18.600 -2.405 -19.613 1.00 93.00 75 LEU A C 1
ATOM 622 O O . LEU A 1 75 ? 17.761 -2.485 -18.707 1.00 93.00 75 LEU A O 1
ATOM 626 N N . PRO A 1 76 ? 18.944 -3.483 -20.346 1.00 90.69 76 PRO A N 1
ATOM 627 C CA . PRO A 1 76 ? 18.252 -4.770 -20.260 1.00 90.69 76 PRO A CA 1
ATOM 628 C C . PRO A 1 76 ? 18.612 -5.634 -19.049 1.00 90.69 76 PRO A C 1
ATOM 630 O O . PRO A 1 76 ? 17.805 -6.471 -18.666 1.00 90.69 76 PRO A O 1
ATOM 633 N N . ASP A 1 77 ? 19.756 -5.412 -18.405 1.00 89.94 77 ASP A N 1
ATOM 634 C CA . ASP A 1 77 ? 20.226 -6.272 -17.303 1.00 89.94 77 ASP A CA 1
ATOM 635 C C . ASP A 1 77 ? 19.964 -5.669 -15.915 1.00 89.94 77 ASP A C 1
ATOM 637 O O . ASP A 1 77 ? 20.427 -6.167 -14.891 1.00 89.94 77 ASP A O 1
ATOM 641 N N . GLU A 1 78 ? 19.225 -4.560 -15.871 1.00 93.25 78 GLU A N 1
ATOM 642 C CA . GLU A 1 78 ? 19.047 -3.785 -14.651 1.00 93.25 78 GLU A CA 1
ATOM 643 C C . GLU A 1 78 ? 17.884 -4.234 -13.781 1.00 93.25 78 GLU A C 1
ATOM 645 O O . GLU A 1 78 ? 16.842 -4.664 -14.288 1.00 93.25 78 GLU A O 1
ATOM 650 N N . PHE A 1 79 ? 18.053 -4.070 -12.465 1.00 93.56 79 PHE A N 1
ATOM 651 C CA . PHE A 1 79 ? 17.025 -4.388 -11.478 1.00 93.56 79 PHE A CA 1
ATOM 652 C C . PHE A 1 79 ? 15.854 -3.401 -11.538 1.00 93.56 79 PHE A C 1
ATOM 654 O O . PHE A 1 79 ? 16.024 -2.195 -11.700 1.00 93.56 79 PHE A O 1
ATOM 661 N N . LEU A 1 80 ? 14.644 -3.924 -11.351 1.00 94.62 80 LEU A N 1
ATOM 662 C CA . LEU A 1 80 ? 13.374 -3.223 -11.541 1.00 94.62 80 LEU A CA 1
ATOM 663 C C . LEU A 1 80 ? 12.606 -3.019 -10.232 1.00 94.62 80 LEU A C 1
ATOM 665 O O . LEU A 1 80 ? 11.452 -2.601 -10.264 1.00 94.62 80 LEU A O 1
ATOM 669 N N . THR A 1 81 ? 13.228 -3.265 -9.075 1.00 92.19 81 THR A N 1
ATOM 670 C CA . THR A 1 81 ? 12.574 -3.203 -7.754 1.00 92.19 81 THR A CA 1
ATOM 671 C C . THR A 1 81 ? 11.824 -1.889 -7.516 1.00 92.19 81 THR A C 1
ATOM 673 O O . THR A 1 81 ? 10.687 -1.906 -7.054 1.00 92.19 81 THR A O 1
ATOM 676 N N . LYS A 1 82 ? 12.404 -0.741 -7.899 1.00 93.06 82 LYS A N 1
ATOM 677 C CA . LYS A 1 82 ? 11.725 0.562 -7.772 1.00 93.06 82 LYS A CA 1
ATOM 678 C C . LYS A 1 82 ? 10.528 0.708 -8.710 1.00 93.06 82 LYS A C 1
ATOM 680 O O . LYS A 1 82 ? 9.517 1.277 -8.316 1.00 93.06 82 LYS A O 1
ATOM 685 N N . ALA A 1 83 ? 10.628 0.183 -9.930 1.00 96.12 83 ALA A N 1
ATOM 686 C CA . ALA A 1 83 ? 9.535 0.206 -10.894 1.00 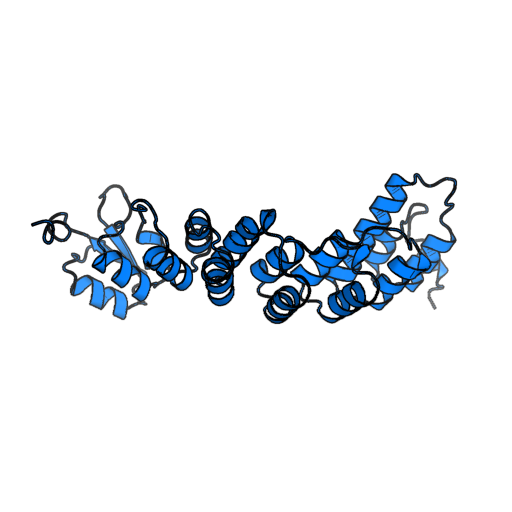96.12 83 ALA A CA 1
ATOM 687 C C . ALA A 1 83 ? 8.371 -0.689 -10.435 1.00 96.12 83 ALA A C 1
ATOM 689 O O . ALA A 1 83 ? 7.224 -0.255 -10.485 1.00 96.12 83 ALA A O 1
ATOM 690 N N . VAL A 1 84 ? 8.659 -1.890 -9.919 1.00 96.25 84 VAL A N 1
ATOM 691 C CA . VAL A 1 84 ? 7.651 -2.799 -9.339 1.00 96.25 84 VAL A CA 1
ATOM 692 C C . VAL A 1 84 ? 6.936 -2.125 -8.165 1.00 96.25 84 VAL A C 1
ATOM 694 O O . VAL A 1 84 ? 5.709 -2.023 -8.172 1.00 96.25 84 VAL A O 1
ATOM 697 N N . ALA A 1 85 ? 7.691 -1.584 -7.203 1.00 95.62 85 ALA A N 1
ATOM 698 C CA . ALA A 1 85 ? 7.125 -0.886 -6.050 1.00 95.62 85 ALA A CA 1
ATOM 699 C C . ALA A 1 85 ? 6.255 0.313 -6.466 1.00 95.62 85 ALA A C 1
ATOM 701 O O . ALA A 1 85 ? 5.139 0.469 -5.973 1.00 95.62 85 ALA A O 1
ATOM 702 N N . ALA A 1 86 ? 6.726 1.129 -7.414 1.00 97.12 86 ALA A N 1
ATOM 703 C CA . ALA A 1 86 ? 5.984 2.281 -7.916 1.00 97.12 86 ALA A CA 1
ATOM 704 C C . ALA A 1 86 ? 4.708 1.885 -8.674 1.00 97.12 86 ALA A C 1
ATOM 706 O O . ALA A 1 86 ? 3.673 2.526 -8.491 1.00 97.12 86 ALA A O 1
ATOM 707 N N . ALA A 1 87 ? 4.750 0.833 -9.496 1.00 97.62 87 ALA A N 1
ATOM 708 C CA . ALA A 1 87 ? 3.566 0.321 -10.180 1.00 97.62 87 ALA A CA 1
ATOM 709 C C . ALA A 1 87 ? 2.516 -0.174 -9.177 1.00 97.62 87 ALA A C 1
ATOM 711 O O . ALA A 1 87 ? 1.343 0.178 -9.302 1.00 97.62 87 ALA A O 1
ATOM 712 N N . ALA A 1 88 ? 2.934 -0.928 -8.157 1.00 97.38 88 ALA A N 1
ATOM 713 C CA . ALA A 1 88 ? 2.032 -1.456 -7.140 1.00 97.38 88 ALA A CA 1
ATOM 714 C C . ALA A 1 88 ? 1.428 -0.361 -6.258 1.00 97.38 88 ALA A C 1
ATOM 716 O O . ALA A 1 88 ? 0.211 -0.318 -6.078 1.00 97.38 88 ALA A O 1
ATOM 717 N N . ALA A 1 89 ? 2.253 0.584 -5.804 1.00 97.38 89 ALA A N 1
ATOM 718 C CA . ALA A 1 89 ? 1.804 1.730 -5.024 1.00 97.38 89 ALA A CA 1
ATOM 719 C C . ALA A 1 89 ? 0.860 2.665 -5.798 1.00 97.38 89 ALA A C 1
ATOM 721 O O . ALA A 1 89 ? 0.178 3.458 -5.167 1.00 97.38 89 ALA A O 1
ATOM 722 N N . ASN A 1 90 ? 0.809 2.600 -7.131 1.00 97.88 90 ASN A N 1
ATOM 723 C CA . ASN A 1 90 ? -0.110 3.406 -7.946 1.00 97.88 90 ASN A CA 1
ATOM 724 C C . ASN A 1 90 ? -1.209 2.570 -8.631 1.00 97.88 90 ASN A C 1
ATOM 726 O O . ASN A 1 90 ? -1.961 3.095 -9.452 1.00 97.88 90 ASN A O 1
ATOM 730 N N . GLY A 1 91 ? -1.314 1.274 -8.319 1.00 97.44 91 GLY A N 1
ATOM 731 C CA . GLY A 1 91 ? -2.406 0.426 -8.798 1.00 97.44 91 GLY A CA 1
ATOM 732 C C . GLY A 1 91 ? -2.297 -0.005 -10.266 1.00 97.44 91 GLY A C 1
ATOM 733 O O . GLY A 1 91 ? -3.298 -0.417 -10.857 1.00 97.44 91 GLY A O 1
ATOM 734 N N . HIS A 1 92 ? -1.111 0.079 -10.878 1.00 98.00 92 HIS A N 1
ATOM 735 C CA . HIS A 1 92 ? -0.908 -0.192 -12.309 1.00 98.00 92 HIS A CA 1
ATOM 736 C C . HIS A 1 92 ? -0.730 -1.679 -12.602 1.00 98.00 92 HIS A C 1
ATOM 738 O O . HIS A 1 92 ? 0.366 -2.161 -12.894 1.00 98.00 92 HIS A O 1
ATOM 744 N N . MET A 1 93 ? -1.848 -2.398 -12.569 1.00 97.19 93 MET A N 1
ATOM 745 C CA . MET A 1 93 ? -1.905 -3.847 -12.759 1.00 97.19 93 MET A CA 1
ATOM 746 C C . MET A 1 93 ? -1.229 -4.331 -14.053 1.00 97.19 93 MET A C 1
ATOM 748 O O . MET A 1 93 ? -0.400 -5.231 -14.013 1.00 97.19 93 MET A O 1
ATOM 752 N N . SER A 1 94 ? -1.491 -3.676 -15.189 1.00 97.25 94 SER A N 1
ATOM 753 C CA . SER A 1 94 ? -0.920 -4.071 -16.488 1.00 97.25 94 SER A CA 1
ATOM 754 C C . SER A 1 94 ? 0.607 -3.965 -16.546 1.00 97.25 94 SER A C 1
ATOM 756 O O . SER A 1 94 ? 1.252 -4.630 -17.355 1.00 97.25 94 SER A O 1
ATOM 758 N N . VAL A 1 95 ? 1.197 -3.086 -15.728 1.00 97.38 95 VAL A N 1
ATOM 759 C CA . VAL A 1 95 ? 2.653 -2.975 -15.600 1.00 97.38 95 VAL A CA 1
ATOM 760 C C . VAL A 1 95 ? 3.193 -4.123 -14.753 1.00 97.38 95 VAL A C 1
ATOM 762 O O . VAL A 1 95 ? 4.194 -4.719 -15.140 1.00 97.38 95 VAL A O 1
ATOM 765 N N . LEU A 1 96 ? 2.530 -4.454 -13.642 1.00 96.75 96 LEU A N 1
ATOM 766 C CA . LEU A 1 96 ? 2.929 -5.561 -12.769 1.00 96.75 96 LEU A CA 1
ATOM 767 C C . LEU A 1 96 ? 2.845 -6.912 -13.476 1.00 96.75 96 LEU A C 1
ATOM 769 O O . LEU A 1 96 ? 3.813 -7.662 -13.421 1.00 96.75 96 LEU A O 1
ATOM 773 N N . GLU A 1 97 ? 1.750 -7.186 -14.189 1.00 96.25 97 GLU A N 1
ATOM 774 C CA . GLU A 1 97 ? 1.589 -8.412 -14.983 1.00 96.25 97 GLU A CA 1
ATOM 775 C C . GLU A 1 97 ? 2.734 -8.560 -15.989 1.00 96.25 97 GLU A C 1
ATOM 777 O O . GLU A 1 97 ? 3.423 -9.576 -16.013 1.00 96.25 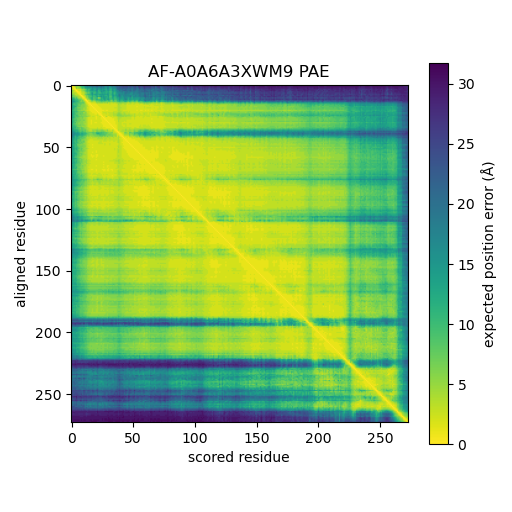97 GLU A O 1
ATOM 782 N N . TRP A 1 98 ? 3.018 -7.506 -16.761 1.00 96.88 98 TRP A N 1
ATOM 783 C CA . TRP A 1 98 ? 4.102 -7.533 -17.742 1.00 96.88 98 TRP A CA 1
ATOM 784 C C . TRP A 1 98 ? 5.491 -7.688 -17.098 1.00 96.88 98 TRP A C 1
ATOM 786 O O . TRP A 1 98 ? 6.313 -8.455 -17.606 1.00 96.88 98 TRP A O 1
ATOM 796 N N . LEU A 1 99 ? 5.762 -6.988 -15.987 1.00 95.56 99 LEU A N 1
ATOM 797 C CA . LEU A 1 99 ? 7.022 -7.113 -15.246 1.00 95.56 99 LEU A CA 1
ATOM 798 C C . LEU A 1 99 ? 7.197 -8.523 -14.679 1.00 95.56 99 LEU A C 1
ATOM 800 O O . LEU A 1 99 ? 8.295 -9.062 -14.733 1.00 95.56 99 LEU A O 1
ATOM 804 N N . PHE A 1 100 ? 6.135 -9.134 -14.167 1.00 95.25 100 PHE A N 1
ATOM 805 C CA . PHE A 1 100 ? 6.189 -10.472 -13.592 1.00 95.25 100 PHE A CA 1
ATOM 806 C C . PHE A 1 100 ? 6.356 -11.551 -14.667 1.00 95.25 100 PHE A C 1
ATOM 808 O O . PHE A 1 100 ? 7.260 -12.378 -14.589 1.00 95.25 100 PHE A O 1
ATOM 815 N N . GLU A 1 101 ? 5.559 -11.505 -15.733 1.00 94.31 101 GLU A N 1
ATOM 816 C CA . GLU A 1 101 ? 5.616 -12.504 -16.805 1.00 94.31 101 GLU A CA 1
ATOM 817 C C . GLU A 1 101 ? 6.972 -12.549 -17.520 1.00 94.31 101 GLU A C 1
ATOM 819 O O . GLU A 1 101 ? 7.405 -13.617 -17.951 1.00 94.31 101 GLU A O 1
ATOM 824 N N . ARG A 1 102 ? 7.646 -11.400 -17.675 1.00 93.00 102 ARG A N 1
ATOM 825 C CA . ARG A 1 102 ? 8.867 -11.296 -18.496 1.00 93.00 102 ARG A CA 1
ATOM 826 C C . ARG A 1 102 ? 10.148 -11.005 -17.728 1.00 93.00 102 ARG A C 1
ATOM 828 O O . ARG A 1 102 ? 11.224 -11.263 -18.260 1.00 93.00 102 ARG A O 1
ATOM 835 N N . HIS A 1 103 ? 10.045 -10.430 -16.534 1.00 92.75 103 HIS A N 1
ATOM 836 C CA . HIS A 1 103 ? 11.176 -9.845 -15.810 1.00 92.75 103 HIS A CA 1
ATOM 837 C C . HIS A 1 103 ? 11.092 -10.073 -14.288 1.00 92.75 103 HIS A C 1
ATOM 839 O O . HIS A 1 103 ? 11.649 -9.283 -13.522 1.00 92.75 103 HIS A O 1
ATOM 845 N N . HIS A 1 104 ? 10.381 -11.111 -13.819 1.00 91.12 104 HIS A N 1
ATOM 846 C CA . HIS A 1 104 ? 10.211 -11.361 -12.380 1.00 91.12 104 HIS A CA 1
ATOM 847 C C . HIS A 1 104 ? 11.543 -11.525 -11.637 1.00 91.12 104 HIS A C 1
ATOM 849 O O . HIS A 1 104 ? 11.652 -11.083 -10.499 1.00 91.12 104 HIS A O 1
ATOM 855 N N . ASP A 1 105 ? 12.556 -12.102 -12.284 1.00 90.50 105 ASP A N 1
ATOM 856 C CA . ASP A 1 105 ? 13.912 -12.321 -11.771 1.00 90.50 105 ASP A CA 1
ATOM 857 C C . ASP A 1 105 ? 14.715 -11.021 -11.598 1.00 90.50 105 ASP A C 1
ATOM 859 O O . ASP A 1 105 ? 15.648 -10.956 -10.796 1.00 90.50 105 ASP A O 1
ATOM 863 N N . ARG A 1 106 ? 14.315 -9.959 -12.305 1.00 90.81 106 ARG A N 1
ATOM 864 C CA . ARG A 1 106 ? 14.910 -8.619 -12.214 1.00 90.81 106 ARG A CA 1
ATOM 865 C C . ARG A 1 106 ? 14.258 -7.753 -11.137 1.00 90.81 106 ARG A C 1
ATOM 867 O O . ARG A 1 106 ? 14.741 -6.654 -10.871 1.00 90.81 106 ARG A O 1
ATOM 874 N N . GLY A 1 107 ? 13.155 -8.189 -10.534 1.00 82.75 107 GLY A N 1
ATOM 875 C CA . GLY A 1 107 ? 12.455 -7.470 -9.470 1.00 82.75 107 GLY A CA 1
ATOM 876 C C . GLY A 1 107 ? 12.586 -8.177 -8.126 1.00 82.75 107 GLY A C 1
ATOM 877 O O . GLY A 1 107 ? 12.594 -9.402 -8.055 1.00 82.75 107 GLY A O 1
ATOM 878 N N . TYR A 1 108 ? 12.645 -7.410 -7.039 1.00 83.69 108 TYR A N 1
ATOM 879 C CA . TYR A 1 108 ? 12.371 -7.967 -5.718 1.00 83.69 108 TYR A CA 1
ATOM 880 C C . TYR A 1 108 ? 10.874 -7.849 -5.427 1.00 83.69 108 TYR A C 1
ATOM 882 O O . TYR A 1 108 ? 10.343 -6.741 -5.436 1.00 83.69 108 TYR A O 1
ATOM 890 N N . TRP A 1 109 ? 10.227 -8.988 -5.181 1.00 86.31 109 TRP A N 1
ATOM 891 C CA . TRP A 1 109 ? 8.794 -9.108 -4.902 1.00 86.31 109 TRP A CA 1
ATOM 892 C C . TRP A 1 109 ? 8.598 -9.717 -3.511 1.00 86.31 109 TRP A C 1
ATOM 894 O O . TRP A 1 109 ? 8.325 -10.909 -3.380 1.00 86.31 109 TRP A O 1
ATOM 904 N N . GLY A 1 110 ? 8.923 -8.960 -2.467 1.00 75.19 110 GLY A N 1
ATOM 905 C CA . GLY A 1 110 ? 8.983 -9.516 -1.114 1.00 75.19 110 GLY A CA 1
ATOM 906 C C . GLY A 1 110 ? 8.255 -8.732 -0.036 1.00 75.19 110 GLY A C 1
ATOM 907 O O . GLY A 1 110 ? 8.030 -9.313 1.025 1.00 75.19 110 GLY A O 1
ATOM 908 N N . ASN A 1 111 ? 7.918 -7.457 -0.267 1.00 88.56 111 ASN A N 1
ATOM 909 C CA . ASN A 1 111 ? 7.251 -6.609 0.728 1.00 88.56 111 ASN A CA 1
ATOM 910 C C . ASN A 1 111 ? 6.791 -5.258 0.178 1.00 88.56 111 ASN A C 1
ATOM 912 O O . ASN A 1 111 ? 5.651 -4.858 0.385 1.00 88.56 111 ASN A O 1
ATOM 916 N N . THR A 1 112 ? 7.687 -4.527 -0.482 1.00 92.06 112 THR A N 1
ATOM 917 C CA . THR A 1 112 ? 7.569 -3.077 -0.689 1.00 92.06 112 THR A CA 1
ATOM 918 C C . THR A 1 112 ? 6.387 -2.755 -1.596 1.00 92.06 112 THR A C 1
ATOM 920 O O . THR A 1 112 ? 5.619 -1.829 -1.342 1.00 92.06 112 THR A O 1
ATOM 923 N N . GLU A 1 113 ? 6.213 -3.562 -2.633 1.00 94.31 113 GLU A N 1
ATOM 924 C CA . GLU A 1 113 ? 5.095 -3.524 -3.560 1.00 94.31 113 GLU A CA 1
ATOM 925 C C . GLU A 1 113 ? 3.755 -3.816 -2.872 1.00 94.31 113 GLU A C 1
ATOM 927 O O . GLU A 1 113 ? 2.797 -3.070 -3.080 1.00 94.31 113 GLU A O 1
ATOM 932 N N . MET A 1 114 ? 3.692 -4.822 -1.990 1.00 95.19 114 MET A N 1
ATOM 933 C CA . MET A 1 114 ? 2.471 -5.146 -1.247 1.00 95.19 114 MET A CA 1
ATOM 934 C C . MET A 1 114 ? 2.138 -4.058 -0.221 1.00 95.19 114 MET A C 1
ATOM 936 O O . MET A 1 114 ? 1.000 -3.599 -0.179 1.00 95.19 114 MET A O 1
ATOM 940 N N . CYS A 1 115 ? 3.123 -3.572 0.541 1.00 95.81 115 CYS A N 1
ATOM 941 C CA . CYS A 1 115 ? 2.948 -2.469 1.489 1.00 95.81 115 CYS A CA 1
ATOM 942 C C . CYS A 1 115 ? 2.469 -1.188 0.793 1.00 95.81 115 CYS A C 1
ATOM 944 O O . CYS A 1 115 ? 1.560 -0.519 1.290 1.00 95.81 115 CYS A O 1
ATOM 946 N N . GLY A 1 116 ? 3.044 -0.851 -0.367 1.00 95.88 116 GLY A N 1
ATOM 947 C CA . GLY A 1 116 ? 2.623 0.300 -1.165 1.00 95.88 116 GLY A CA 1
ATOM 948 C C . GLY A 1 116 ? 1.192 0.159 -1.684 1.00 95.88 116 GLY A C 1
ATOM 949 O O . GLY A 1 116 ? 0.407 1.103 -1.589 1.00 95.88 116 GLY A O 1
ATOM 950 N N . ALA A 1 117 ? 0.829 -1.027 -2.181 1.00 97.25 117 ALA A N 1
ATOM 951 C CA . ALA A 1 117 ? -0.527 -1.313 -2.642 1.00 97.25 117 ALA A CA 1
ATOM 952 C C . ALA A 1 117 ? -1.558 -1.254 -1.501 1.00 97.25 117 ALA A C 1
ATOM 954 O O . ALA A 1 117 ? -2.626 -0.673 -1.689 1.00 97.25 117 ALA A O 1
ATOM 955 N N . LEU A 1 118 ? -1.229 -1.792 -0.319 1.00 97.25 118 LEU A N 1
ATOM 956 C CA . LEU A 1 118 ? -2.062 -1.714 0.887 1.00 97.25 118 LEU A CA 1
ATOM 957 C C . LEU A 1 118 ? -2.258 -0.261 1.327 1.00 97.25 118 LEU A C 1
ATOM 959 O O . LEU A 1 118 ? -3.388 0.203 1.437 1.00 97.25 118 LEU A O 1
ATOM 963 N N . THR A 1 119 ? -1.162 0.482 1.498 1.00 95.81 119 THR A N 1
ATOM 964 C CA . THR A 1 119 ? -1.187 1.873 1.985 1.00 95.81 119 THR A CA 1
ATOM 965 C C . THR A 1 119 ? -2.038 2.783 1.097 1.00 95.81 119 THR A C 1
ATOM 967 O O . THR A 1 119 ? -2.739 3.655 1.604 1.00 95.81 119 THR A O 1
ATOM 970 N N . ASN A 1 120 ? -2.022 2.556 -0.221 1.00 96.12 120 ASN A N 1
ATOM 971 C CA . ASN A 1 120 ? -2.775 3.358 -1.189 1.00 96.12 120 ASN A CA 1
ATOM 972 C C . ASN A 1 120 ? -4.125 2.740 -1.599 1.00 96.12 120 ASN A C 1
ATOM 974 O O . ASN A 1 120 ? -4.808 3.275 -2.473 1.00 96.12 120 ASN A O 1
ATOM 978 N N . GLY A 1 121 ? -4.546 1.638 -0.969 1.00 95.69 121 GLY A N 1
ATOM 979 C CA . GLY A 1 121 ? -5.885 1.075 -1.154 1.00 95.69 121 GLY A CA 1
ATOM 980 C C . GLY A 1 121 ? -6.099 0.309 -2.468 1.00 95.69 121 GLY A C 1
ATOM 981 O O . GLY A 1 121 ? -7.231 0.178 -2.937 1.00 95.69 121 GLY A O 1
ATOM 982 N N . HIS A 1 122 ? -5.042 -0.200 -3.103 1.00 97.31 122 HIS A N 1
ATOM 983 C CA . HIS A 1 122 ? -5.117 -0.886 -4.396 1.00 97.31 122 HIS A CA 1
ATOM 984 C C . HIS A 1 122 ? -5.471 -2.375 -4.258 1.00 97.31 122 HIS A C 1
ATOM 986 O O . HIS A 1 122 ? -4.657 -3.249 -4.550 1.00 97.31 122 HIS A O 1
ATOM 992 N N . VAL A 1 123 ? -6.721 -2.663 -3.877 1.00 96.00 123 VAL A N 1
ATOM 993 C CA . VAL A 1 123 ? -7.226 -4.023 -3.576 1.00 96.00 123 VAL A CA 1
ATOM 994 C C . VAL A 1 123 ? -6.863 -5.063 -4.644 1.00 96.00 123 VAL A C 1
ATOM 996 O O . VAL A 1 123 ? -6.294 -6.099 -4.323 1.00 96.00 123 VAL A O 1
ATOM 999 N N . LYS A 1 124 ? -7.101 -4.765 -5.929 1.00 96.38 124 LYS A N 1
ATOM 1000 C CA . LYS A 1 124 ? -6.804 -5.701 -7.034 1.00 96.38 124 LYS A CA 1
ATOM 1001 C C . LYS A 1 124 ? -5.323 -6.075 -7.126 1.00 96.38 124 LYS A C 1
ATOM 1003 O O . LYS A 1 124 ? -4.992 -7.207 -7.461 1.00 96.38 124 LYS A O 1
ATOM 1008 N N . VAL A 1 125 ? -4.436 -5.121 -6.840 1.00 96.88 125 VAL A N 1
ATOM 1009 C CA . VAL A 1 125 ? -2.991 -5.369 -6.824 1.00 96.88 125 VAL A CA 1
ATOM 1010 C C . VAL A 1 125 ? -2.621 -6.226 -5.619 1.00 96.88 125 VAL A C 1
ATOM 1012 O O . VAL A 1 125 ? -1.844 -7.160 -5.770 1.00 96.88 125 VAL A O 1
ATOM 1015 N N . VAL A 1 126 ? -3.201 -5.959 -4.446 1.00 95.94 126 VAL A N 1
ATOM 1016 C CA . VAL A 1 126 ? -2.976 -6.761 -3.232 1.00 95.94 126 VAL A CA 1
ATOM 1017 C C . VAL A 1 126 ? -3.404 -8.217 -3.444 1.00 95.94 126 VAL A C 1
ATOM 1019 O O . VAL A 1 126 ? -2.628 -9.125 -3.155 1.00 95.94 126 VAL A O 1
ATOM 1022 N N . GLU A 1 127 ? -4.590 -8.454 -4.009 1.00 94.56 127 GLU A N 1
ATOM 1023 C CA . GLU A 1 127 ? -5.087 -9.803 -4.322 1.00 94.56 127 GLU A CA 1
ATOM 1024 C C . GLU A 1 127 ? -4.166 -10.549 -5.296 1.00 94.56 127 GLU A C 1
ATOM 1026 O O . GLU A 1 127 ? -3.860 -11.734 -5.112 1.00 94.56 127 GLU A O 1
ATOM 1031 N N . TRP A 1 128 ? -3.693 -9.851 -6.327 1.00 95.88 128 TRP A N 1
ATOM 1032 C CA . TRP A 1 128 ? -2.787 -10.433 -7.305 1.00 95.88 128 TRP A CA 1
ATOM 1033 C C . TRP A 1 128 ? -1.402 -10.718 -6.711 1.00 95.88 128 TRP A C 1
ATOM 1035 O O . TRP A 1 128 ? -0.880 -11.820 -6.884 1.00 95.88 128 TRP A O 1
ATOM 1045 N N . LEU A 1 129 ? -0.837 -9.788 -5.934 1.00 94.31 129 LEU A N 1
ATOM 1046 C CA . LEU A 1 129 ? 0.444 -9.980 -5.249 1.00 94.31 129 LEU A CA 1
ATOM 1047 C C . LEU A 1 129 ? 0.369 -11.137 -4.253 1.00 94.31 129 LEU A C 1
ATOM 1049 O O . LEU A 1 129 ? 1.260 -11.977 -4.240 1.00 94.31 129 LEU A O 1
ATOM 1053 N N . ARG A 1 130 ? -0.721 -11.255 -3.484 1.00 91.75 130 ARG A N 1
ATOM 1054 C CA . ARG A 1 130 ? -0.928 -12.377 -2.553 1.00 91.75 130 ARG A CA 1
ATOM 1055 C C . ARG A 1 130 ? -0.863 -13.738 -3.254 1.00 91.75 130 ARG A C 1
ATOM 1057 O O . ARG A 1 130 ? -0.403 -14.704 -2.659 1.00 91.75 130 ARG A O 1
ATOM 1064 N N . THR A 1 131 ? -1.321 -13.822 -4.503 1.00 91.88 131 THR A N 1
ATOM 1065 C CA . THR A 1 131 ? -1.403 -15.085 -5.256 1.00 91.88 131 THR A CA 1
ATOM 1066 C C . THR A 1 131 ? -0.166 -15.392 -6.100 1.00 91.88 131 THR A C 1
ATOM 1068 O O . THR A 1 131 ? 0.136 -16.565 -6.307 1.00 91.88 131 THR A O 1
ATOM 1071 N N . HIS A 1 132 ? 0.559 -14.375 -6.570 1.00 91.81 132 HIS A N 1
ATOM 1072 C CA . HIS A 1 132 ? 1.691 -14.546 -7.494 1.00 91.81 132 HIS A CA 1
ATOM 1073 C C . HIS A 1 132 ? 3.052 -14.294 -6.839 1.00 91.81 132 HIS A C 1
ATOM 1075 O O . HIS A 1 132 ? 4.054 -14.872 -7.254 1.00 91.81 132 HIS A O 1
ATOM 1081 N N . ALA A 1 133 ? 3.097 -13.445 -5.815 1.00 88.94 133 ALA A N 1
ATOM 1082 C CA . ALA A 1 133 ? 4.321 -12.990 -5.173 1.00 88.94 133 ALA A CA 1
ATOM 1083 C C . ALA A 1 133 ? 4.092 -12.713 -3.680 1.00 88.94 133 ALA A C 1
ATOM 1085 O O . ALA A 1 133 ? 4.231 -11.585 -3.204 1.00 88.94 133 ALA A O 1
ATOM 1086 N N . ALA A 1 134 ? 3.681 -13.749 -2.945 1.00 84.50 134 ALA A N 1
ATOM 1087 C CA . ALA A 1 134 ? 3.449 -13.629 -1.514 1.00 84.50 134 ALA A CA 1
ATOM 1088 C C . ALA A 1 134 ? 4.724 -13.135 -0.789 1.00 84.50 134 ALA A C 1
ATOM 1090 O O . ALA A 1 134 ? 5.829 -13.579 -1.122 1.00 84.50 134 ALA A O 1
ATOM 1091 N N . PRO A 1 135 ? 4.586 -12.231 0.199 1.00 87.81 135 PRO A N 1
ATOM 1092 C CA . PRO A 1 135 ? 5.712 -11.657 0.918 1.00 87.81 135 PRO A CA 1
ATOM 1093 C C . PRO A 1 135 ? 6.531 -12.729 1.632 1.00 87.81 135 PRO A C 1
ATOM 1095 O O . PRO A 1 135 ? 6.018 -13.769 2.048 1.00 87.81 135 PRO A O 1
ATOM 1098 N N . ARG A 1 136 ? 7.824 -12.457 1.810 1.00 86.25 136 ARG A N 1
ATOM 1099 C CA . ARG A 1 136 ? 8.721 -13.371 2.527 1.00 86.25 136 ARG A CA 1
ATOM 1100 C C . ARG A 1 136 ? 8.498 -13.289 4.028 1.00 86.25 136 ARG A C 1
ATOM 1102 O O . ARG A 1 136 ? 8.159 -12.226 4.544 1.00 86.25 136 ARG A O 1
ATOM 1109 N N . ALA A 1 137 ? 8.761 -14.392 4.728 1.00 87.62 137 ALA A N 1
ATOM 1110 C CA . ALA A 1 137 ? 8.544 -14.508 6.169 1.00 87.62 137 ALA A CA 1
ATOM 1111 C C . ALA A 1 137 ? 9.224 -13.382 6.967 1.00 87.62 137 ALA A C 1
ATOM 1113 O O . ALA A 1 137 ? 8.615 -12.818 7.873 1.00 87.62 137 ALA A O 1
ATOM 1114 N N . GLU A 1 138 ? 10.448 -13.000 6.591 1.00 88.06 138 GLU A N 1
ATOM 1115 C CA . GLU A 1 138 ? 11.198 -11.920 7.239 1.00 88.06 138 GLU A CA 1
ATOM 1116 C C . GLU A 1 138 ? 10.546 -10.533 7.110 1.00 88.06 138 GLU A C 1
ATOM 1118 O O . GLU A 1 138 ? 10.791 -9.669 7.950 1.00 88.06 138 GLU A O 1
ATOM 1123 N N . CYS A 1 139 ? 9.698 -10.319 6.103 1.00 90.56 139 CYS A N 1
ATOM 1124 C CA . CYS A 1 139 ? 9.051 -9.035 5.847 1.00 90.56 139 CYS A CA 1
ATOM 1125 C C . CYS A 1 139 ? 7.554 -9.018 6.186 1.00 90.56 139 CYS A C 1
ATOM 1127 O O . CYS A 1 139 ? 6.929 -7.959 6.136 1.00 90.56 139 CYS A O 1
ATOM 1129 N N . MET A 1 140 ? 6.956 -10.159 6.544 1.00 92.19 140 MET A N 1
ATOM 1130 C CA . MET A 1 140 ? 5.514 -10.252 6.806 1.00 92.19 140 MET A CA 1
ATOM 1131 C C . MET A 1 140 ? 5.040 -9.333 7.938 1.00 92.19 140 MET A C 1
ATOM 1133 O O . MET A 1 140 ? 3.901 -8.877 7.903 1.00 92.19 140 MET A O 1
ATOM 1137 N N . THR A 1 141 ? 5.897 -9.011 8.911 1.00 93.94 141 THR A N 1
ATOM 1138 C CA . THR A 1 141 ? 5.575 -8.044 9.975 1.00 93.94 141 THR A CA 1
ATOM 1139 C C . THR A 1 141 ? 5.334 -6.637 9.419 1.00 93.94 141 THR A C 1
ATOM 1141 O O . THR A 1 141 ? 4.397 -5.968 9.840 1.00 93.94 141 THR A O 1
ATOM 1144 N N . GLU A 1 142 ? 6.121 -6.195 8.433 1.00 94.44 142 GLU A N 1
ATOM 1145 C CA . GLU A 1 142 ? 5.923 -4.888 7.786 1.00 94.44 142 GLU A CA 1
ATOM 1146 C C . GLU A 1 142 ? 4.625 -4.866 6.972 1.00 94.44 142 GLU A C 1
ATOM 1148 O O . GLU A 1 142 ? 3.895 -3.876 6.980 1.00 94.44 142 GLU A O 1
ATOM 1153 N N . VAL A 1 143 ? 4.310 -5.981 6.305 1.00 95.88 143 VAL A N 1
ATOM 1154 C CA . VAL A 1 143 ? 3.051 -6.141 5.565 1.00 95.88 143 VAL A CA 1
ATOM 1155 C C . VAL A 1 143 ? 1.856 -6.153 6.521 1.00 95.88 143 VAL A C 1
ATOM 1157 O O . VAL A 1 143 ? 0.845 -5.524 6.224 1.00 95.88 143 VAL A O 1
ATOM 1160 N N . MET A 1 144 ? 1.977 -6.805 7.683 1.00 96.19 144 MET A N 1
ATOM 1161 C CA . MET A 1 144 ? 0.962 -6.798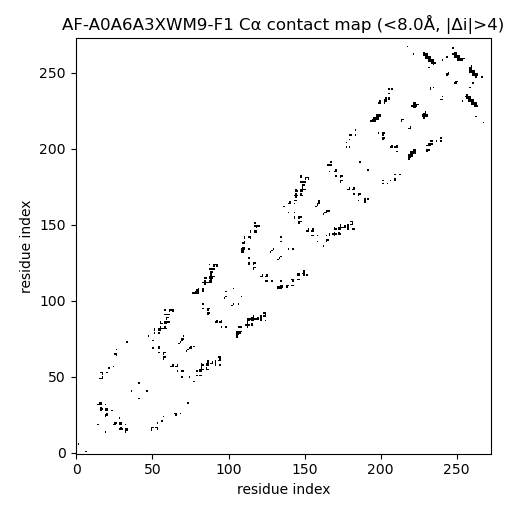 8.742 1.00 96.19 144 MET A CA 1
ATOM 1162 C C . MET A 1 144 ? 0.696 -5.375 9.239 1.00 96.19 144 MET A C 1
ATOM 1164 O O . MET A 1 144 ? -0.458 -4.957 9.325 1.00 96.19 144 MET A O 1
ATOM 1168 N N . ASP A 1 145 ? 1.752 -4.611 9.517 1.00 96.12 145 ASP A N 1
ATOM 1169 C CA . ASP A 1 145 ? 1.638 -3.221 9.961 1.00 96.12 145 ASP A CA 1
ATOM 1170 C C . ASP A 1 145 ? 0.979 -2.333 8.892 1.00 96.12 145 ASP A C 1
ATOM 1172 O O . ASP A 1 145 ? 0.087 -1.542 9.212 1.00 96.12 145 ASP A O 1
ATOM 1176 N N . ALA A 1 146 ? 1.360 -2.498 7.618 1.00 96.75 146 ALA A N 1
ATOM 1177 C CA . ALA A 1 146 ? 0.756 -1.779 6.498 1.00 96.75 146 ALA A CA 1
ATOM 1178 C C . ALA A 1 146 ? -0.724 -2.149 6.305 1.00 96.75 146 ALA A C 1
ATOM 1180 O O . ALA A 1 146 ? -1.561 -1.261 6.143 1.00 96.75 146 ALA A O 1
ATOM 1181 N N . ALA A 1 147 ? -1.067 -3.439 6.368 1.00 97.25 147 ALA A N 1
ATOM 1182 C CA . ALA A 1 147 ? -2.441 -3.920 6.240 1.00 97.25 147 ALA A CA 1
ATOM 1183 C C . ALA A 1 147 ? -3.323 -3.398 7.379 1.00 97.25 147 ALA A C 1
ATOM 1185 O O . ALA A 1 147 ? -4.414 -2.885 7.129 1.00 97.25 147 ALA A O 1
ATOM 1186 N N . ALA A 1 148 ? -2.823 -3.449 8.615 1.00 97.44 148 ALA A N 1
ATOM 1187 C CA . ALA A 1 148 ? -3.529 -2.947 9.784 1.00 97.44 148 ALA A CA 1
ATOM 1188 C C . ALA A 1 148 ? -3.727 -1.428 9.728 1.00 97.44 148 ALA A C 1
ATOM 1190 O O . ALA A 1 148 ? -4.830 -0.940 9.970 1.00 97.44 148 ALA A O 1
ATOM 1191 N N . GLY A 1 149 ? -2.691 -0.678 9.345 1.00 97.00 149 GLY A N 1
ATOM 1192 C CA . GLY A 1 149 ? -2.779 0.769 9.152 1.00 97.00 149 GLY A CA 1
ATOM 1193 C C . GLY A 1 149 ? -3.707 1.178 8.005 1.00 97.00 149 GLY A C 1
ATOM 1194 O O . GLY A 1 149 ? -4.314 2.247 8.070 1.00 97.00 149 GLY A O 1
ATOM 1195 N N . ALA A 1 150 ? -3.841 0.351 6.972 1.00 96.62 150 ALA A N 1
ATOM 1196 C CA . ALA A 1 150 ? -4.722 0.609 5.837 1.00 96.62 150 ALA A CA 1
ATOM 1197 C C . ALA A 1 150 ? -6.148 0.046 6.014 1.00 96.62 150 ALA A C 1
ATOM 1199 O O . ALA A 1 150 ? -7.017 0.339 5.197 1.00 96.62 150 ALA A O 1
ATOM 1200 N N . GLY A 1 151 ? -6.406 -0.723 7.077 1.00 96.12 151 GLY A N 1
ATOM 1201 C CA . GLY A 1 151 ? -7.724 -1.294 7.377 1.00 96.12 151 GLY A CA 1
ATOM 1202 C C . GLY A 1 151 ? -8.073 -2.551 6.571 1.00 96.12 151 GLY A C 1
ATOM 1203 O O . GLY A 1 151 ? -9.239 -2.933 6.504 1.00 96.12 151 GLY A O 1
ATOM 1204 N N . PHE A 1 152 ? -7.084 -3.213 5.961 1.00 96.75 152 PHE A N 1
ATOM 1205 C CA . PHE A 1 152 ? -7.264 -4.461 5.210 1.00 96.75 152 PHE A CA 1
ATOM 1206 C C . PHE A 1 152 ? -7.370 -5.652 6.163 1.00 96.75 152 PHE A C 1
ATOM 1208 O O . PHE A 1 152 ? -6.422 -6.422 6.341 1.00 96.75 152 PHE A O 1
ATOM 1215 N N . LEU A 1 153 ? -8.523 -5.768 6.828 1.00 96.12 153 LEU A N 1
ATOM 1216 C CA . LEU A 1 153 ? -8.761 -6.807 7.829 1.00 96.12 153 LEU A CA 1
ATOM 1217 C C . LEU A 1 153 ? -8.603 -8.220 7.249 1.00 96.12 153 LEU A C 1
ATOM 1219 O O . LEU A 1 153 ? -8.067 -9.087 7.925 1.00 96.12 153 LEU A O 1
ATOM 1223 N N . ASP A 1 154 ? -8.988 -8.438 5.993 1.00 96.31 154 ASP A N 1
ATOM 1224 C CA . ASP A 1 154 ? -8.817 -9.709 5.284 1.00 96.31 154 ASP A CA 1
ATOM 1225 C C . ASP A 1 154 ? -7.339 -10.131 5.178 1.00 96.31 154 ASP A C 1
ATOM 1227 O O . ASP A 1 154 ? -6.993 -11.294 5.402 1.00 96.31 154 ASP A O 1
ATOM 1231 N N . ILE A 1 155 ? -6.444 -9.179 4.908 1.00 95.94 155 ILE A N 1
ATOM 1232 C CA . ILE A 1 155 ? -4.998 -9.420 4.843 1.00 95.94 155 ILE A CA 1
ATOM 1233 C C . ILE A 1 155 ? -4.402 -9.592 6.240 1.00 95.94 155 ILE A C 1
ATOM 1235 O O . ILE A 1 155 ? -3.553 -10.461 6.432 1.00 95.94 155 ILE A O 1
ATOM 1239 N N . VAL A 1 156 ? -4.872 -8.826 7.229 1.00 96.81 156 VAL A N 1
ATOM 1240 C CA . VAL A 1 156 ? -4.484 -9.004 8.640 1.00 96.81 156 VAL A CA 1
ATOM 1241 C C . VAL A 1 156 ? -4.852 -10.410 9.123 1.00 96.81 156 VAL A C 1
ATOM 1243 O O . VAL A 1 156 ? -3.999 -11.103 9.678 1.00 96.81 156 VAL A O 1
ATOM 1246 N N . THR A 1 157 ? -6.081 -10.864 8.854 1.00 95.88 157 THR A N 1
ATOM 1247 C CA . THR A 1 157 ? -6.533 -12.217 9.210 1.00 95.88 157 THR A CA 1
ATOM 1248 C C . THR A 1 157 ? -5.706 -13.279 8.498 1.00 95.88 157 THR A C 1
ATOM 1250 O O . THR A 1 157 ? -5.235 -14.213 9.135 1.00 95.88 157 THR A O 1
ATOM 1253 N N . TRP A 1 158 ? -5.430 -13.093 7.204 1.00 95.19 158 TRP A N 1
ATOM 1254 C CA . TRP A 1 158 ? -4.617 -14.017 6.416 1.00 95.19 158 TRP A CA 1
ATOM 1255 C C . TRP A 1 158 ? -3.194 -14.167 6.986 1.00 95.19 158 TRP A C 1
ATOM 1257 O O . TRP A 1 158 ? -2.729 -15.284 7.217 1.00 95.19 158 TRP A O 1
ATOM 1267 N N . LEU A 1 159 ? -2.519 -13.056 7.298 1.00 94.62 159 LEU A N 1
ATOM 1268 C CA . LEU A 1 159 ? -1.174 -13.074 7.887 1.00 94.62 159 LEU A CA 1
ATOM 1269 C C . LEU A 1 159 ? -1.153 -13.681 9.299 1.00 94.62 159 LEU A C 1
ATOM 1271 O O . LEU A 1 159 ? -0.200 -14.372 9.669 1.00 94.62 159 LEU A O 1
ATOM 1275 N N . TYR A 1 160 ? -2.184 -13.431 10.101 1.00 94.88 160 TYR A N 1
ATOM 1276 C CA . TYR A 1 160 ? -2.271 -13.980 11.451 1.00 94.88 160 TYR A CA 1
ATOM 1277 C C . TYR A 1 160 ? -2.580 -15.483 11.435 1.00 94.88 160 TYR A C 1
ATOM 1279 O O . TYR A 1 160 ? -1.884 -16.266 12.084 1.00 94.88 160 TYR A O 1
ATOM 1287 N N . ASP A 1 161 ? -3.580 -15.911 10.666 1.00 93.94 161 ASP A N 1
ATOM 1288 C CA . ASP A 1 161 ? -4.067 -17.289 10.678 1.00 93.94 161 ASP A CA 1
ATOM 1289 C C . ASP A 1 161 ? -3.134 -18.244 9.936 1.00 93.94 161 ASP A C 1
ATOM 1291 O O . ASP A 1 161 ? -2.785 -19.296 10.484 1.00 93.94 161 ASP A O 1
ATOM 1295 N N . GLU A 1 162 ? -2.694 -17.886 8.728 1.00 93.00 162 GLU A N 1
ATOM 1296 C CA . GLU A 1 162 ? -1.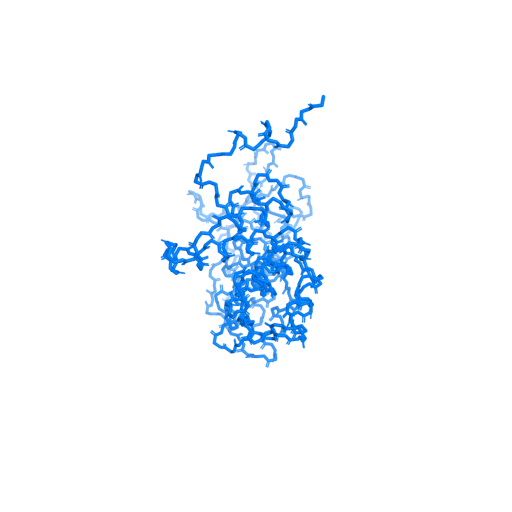887 -18.772 7.881 1.00 93.00 162 GLU A CA 1
ATOM 1297 C C . GLU A 1 162 ? -0.392 -18.671 8.189 1.00 93.00 162 GLU A C 1
ATOM 1299 O O . GLU A 1 162 ? 0.319 -19.677 8.146 1.00 93.00 162 GLU A O 1
ATOM 1304 N N . HIS A 1 163 ? 0.087 -17.478 8.550 1.00 90.81 163 HIS A N 1
ATOM 1305 C CA . HIS A 1 163 ? 1.518 -17.211 8.712 1.00 90.81 163 HIS A CA 1
ATOM 1306 C C . HIS A 1 163 ? 1.962 -16.968 10.159 1.00 90.81 163 HIS A C 1
ATOM 1308 O O . HIS A 1 163 ? 3.162 -16.847 10.411 1.00 90.81 163 HIS A O 1
ATOM 1314 N N . LYS A 1 164 ? 1.028 -16.942 11.121 1.00 92.38 164 LYS A N 1
ATOM 1315 C CA . LYS A 1 164 ? 1.306 -16.749 12.560 1.00 92.38 164 LYS A CA 1
ATOM 1316 C C . LYS A 1 164 ? 2.116 -15.482 12.851 1.00 92.38 164 LYS A C 1
ATOM 1318 O O . LYS A 1 164 ? 2.923 -15.438 13.780 1.00 92.38 164 LYS A O 1
ATOM 1323 N N . VAL A 1 165 ? 1.896 -14.443 12.047 1.00 93.00 165 VAL A N 1
ATOM 1324 C CA . VAL A 1 165 ? 2.575 -13.152 12.180 1.00 93.00 165 VAL A CA 1
ATOM 1325 C C . VAL A 1 165 ? 2.020 -12.412 13.395 1.00 93.00 165 VAL A C 1
ATOM 1327 O O . VAL A 1 165 ? 0.812 -12.370 13.624 1.00 93.00 165 VAL A O 1
ATOM 1330 N N . SER A 1 166 ? 2.904 -11.813 14.193 1.00 91.50 166 SER A N 1
ATOM 1331 C CA . SER A 1 166 ? 2.498 -11.075 15.389 1.00 91.50 166 SER A CA 1
ATOM 1332 C C . SER A 1 166 ? 1.743 -9.791 15.035 1.00 91.50 166 SER A C 1
ATOM 1334 O O . SER A 1 166 ? 2.224 -8.976 14.256 1.00 91.50 166 SER A O 1
ATOM 1336 N N . VAL A 1 167 ? 0.608 -9.560 15.697 1.00 91.56 167 VAL A N 1
ATOM 1337 C CA . VAL A 1 167 ? -0.200 -8.328 15.581 1.00 91.56 167 VAL A CA 1
ATOM 1338 C C . VAL A 1 167 ? 0.205 -7.238 16.585 1.00 91.56 167 VAL A C 1
ATOM 1340 O O . VAL A 1 167 ? -0.469 -6.218 16.720 1.00 91.56 167 VAL A O 1
ATOM 1343 N N . ARG A 1 168 ? 1.311 -7.433 17.321 1.00 87.12 168 ARG A N 1
ATOM 1344 C CA . ARG A 1 168 ? 1.698 -6.552 18.435 1.00 87.12 168 ARG A CA 1
ATOM 1345 C C . ARG A 1 168 ? 1.990 -5.114 18.003 1.00 87.12 168 ARG A C 1
ATOM 1347 O O . ARG A 1 168 ? 1.569 -4.184 18.683 1.00 87.12 168 ARG A O 1
ATOM 1354 N N . SER A 1 169 ? 2.717 -4.929 16.902 1.00 88.56 169 SER A N 1
ATOM 1355 C CA . SER A 1 169 ? 2.990 -3.609 16.306 1.00 88.56 169 SER A CA 1
ATOM 1356 C C . SER A 1 169 ? 1.810 -3.084 15.480 1.00 88.56 169 SER A C 1
ATOM 1358 O O . SER A 1 169 ? 1.613 -1.872 15.378 1.00 88.56 169 SER A O 1
ATOM 1360 N N . ALA A 1 170 ? 0.976 -3.991 14.970 1.00 94.06 170 ALA A N 1
ATOM 1361 C CA . ALA A 1 170 ? -0.123 -3.694 14.062 1.00 94.06 170 ALA A CA 1
ATOM 1362 C C . ALA A 1 170 ? -1.209 -2.819 14.708 1.00 94.06 170 ALA A C 1
ATOM 1364 O O . ALA A 1 170 ? -1.738 -1.913 14.060 1.00 94.06 170 ALA A O 1
ATOM 1365 N N . LEU A 1 171 ? -1.492 -3.025 16.004 1.00 93.31 171 LEU A N 1
ATOM 1366 C CA . LEU A 1 171 ? -2.494 -2.237 16.731 1.00 93.31 171 LEU A CA 1
ATOM 1367 C C . LEU A 1 171 ? -2.178 -0.736 16.697 1.00 93.31 171 LEU A C 1
ATOM 1369 O O . LEU A 1 171 ? -3.073 0.076 16.484 1.00 93.31 171 LEU A O 1
ATOM 1373 N N . ALA A 1 172 ? -0.913 -0.349 16.884 1.00 92.00 172 ALA A N 1
ATOM 1374 C CA . ALA A 1 172 ? -0.529 1.062 16.896 1.00 92.00 172 ALA A CA 1
ATOM 1375 C C . ALA A 1 172 ? -0.774 1.732 15.533 1.00 92.00 172 ALA A C 1
ATOM 1377 O O . ALA A 1 172 ? -1.263 2.864 15.484 1.00 92.00 172 ALA A O 1
ATOM 1378 N N . ASN A 1 173 ? -0.488 1.020 14.438 1.00 94.50 173 ASN A N 1
ATOM 1379 C CA . ASN A 1 173 ? -0.730 1.490 13.075 1.00 94.50 173 ASN A CA 1
ATOM 1380 C C . ASN A 1 173 ? -2.233 1.614 12.779 1.00 94.50 173 ASN A C 1
ATOM 1382 O O . ASN A 1 173 ? -2.678 2.670 12.324 1.00 94.50 173 ASN A O 1
ATOM 1386 N N . ALA A 1 174 ? -3.027 0.589 13.112 1.00 95.94 174 ALA A N 1
ATOM 1387 C CA . ALA A 1 174 ? -4.483 0.612 12.952 1.00 95.94 174 ALA A CA 1
ATOM 1388 C C . ALA A 1 174 ? -5.126 1.772 13.730 1.00 95.94 174 ALA A C 1
ATOM 1390 O O . ALA A 1 174 ? -5.900 2.551 13.175 1.00 95.94 174 ALA A O 1
ATOM 1391 N N . MET A 1 175 ? -4.741 1.957 14.996 1.00 92.62 175 MET A N 1
ATOM 1392 C CA . MET A 1 175 ? -5.251 3.037 15.848 1.00 92.62 175 MET A CA 1
ATOM 1393 C C . MET A 1 175 ? -4.860 4.426 15.329 1.00 92.62 175 MET A C 1
ATOM 1395 O O . MET A 1 175 ? -5.700 5.326 15.298 1.00 92.62 175 MET A O 1
ATOM 1399 N N . SER A 1 176 ? -3.608 4.609 14.893 1.00 92.62 176 SER A N 1
ATOM 1400 C CA . SER A 1 176 ? -3.119 5.900 14.375 1.00 92.62 176 SER A CA 1
ATOM 1401 C C . SER A 1 176 ? -3.843 6.318 13.094 1.00 92.62 176 SER A C 1
ATOM 1403 O O . SER A 1 176 ? -4.136 7.500 12.907 1.00 92.62 176 SER A O 1
ATOM 1405 N N . ASN A 1 177 ? -4.200 5.342 12.256 1.00 94.25 177 ASN A N 1
ATOM 1406 C CA . ASN A 1 177 ? -4.935 5.554 11.011 1.00 94.25 177 ASN A CA 1
ATOM 1407 C C . ASN A 1 177 ? -6.455 5.386 11.156 1.00 94.25 177 ASN A C 1
ATOM 1409 O O . ASN A 1 177 ? -7.161 5.374 10.150 1.00 94.25 177 ASN A O 1
ATOM 1413 N N . ARG A 1 178 ? -6.971 5.319 12.393 1.00 95.06 178 ARG A N 1
ATOM 1414 C CA . ARG A 1 178 ? -8.413 5.284 12.706 1.00 95.06 178 ARG A CA 1
ATOM 1415 C C . ARG A 1 178 ? -9.143 4.059 12.130 1.00 95.06 178 ARG A C 1
ATOM 1417 O O . ARG A 1 178 ? -10.337 4.120 11.844 1.00 95.06 178 ARG A O 1
ATOM 1424 N N . GLN A 1 179 ? -8.439 2.938 11.992 1.00 96.25 179 GLN A N 1
ATOM 1425 C CA . GLN A 1 179 ? -8.976 1.664 11.507 1.00 96.25 179 GLN A CA 1
ATOM 1426 C C . GLN A 1 179 ? -9.612 0.875 12.657 1.00 96.25 179 GLN A C 1
ATOM 1428 O O . GLN A 1 179 ? -9.082 -0.132 13.120 1.00 96.25 179 GLN A O 1
ATOM 1433 N N . TRP A 1 180 ? -10.745 1.365 13.170 1.00 94.81 180 TRP A N 1
ATOM 1434 C CA . TRP A 1 180 ? -11.346 0.869 14.417 1.00 94.81 180 TRP A CA 1
ATOM 1435 C C . TRP A 1 180 ? -11.812 -0.585 14.367 1.00 94.81 180 TRP A C 1
ATOM 1437 O O . TRP A 1 180 ? -11.691 -1.288 15.365 1.00 94.81 180 TRP A O 1
ATOM 1447 N N . GLU A 1 181 ? -12.318 -1.042 13.222 1.00 95.56 181 GLU A N 1
ATOM 1448 C CA . GLU A 1 181 ? -12.723 -2.438 13.027 1.00 95.56 181 GLU A CA 1
ATOM 1449 C C . GLU A 1 181 ? -11.512 -3.378 13.107 1.00 95.56 181 GLU A C 1
ATOM 1451 O O . GLU A 1 181 ? -11.523 -4.355 13.853 1.00 95.56 181 GLU A O 1
ATOM 1456 N N . THR A 1 182 ? -10.418 -3.023 12.431 1.00 95.94 182 THR A N 1
ATOM 1457 C CA . THR A 1 182 ? -9.161 -3.774 12.496 1.00 95.94 182 THR A CA 1
ATOM 1458 C C . THR A 1 182 ? -8.541 -3.726 13.892 1.00 95.94 182 THR A C 1
ATOM 1460 O O . THR A 1 182 ? -8.090 -4.752 14.393 1.00 95.94 182 THR A O 1
ATOM 1463 N N . SER A 1 183 ? -8.569 -2.571 14.565 1.00 95.31 183 SER A N 1
ATOM 1464 C CA . SER A 1 183 ? -8.123 -2.449 15.959 1.00 95.31 183 SER A CA 1
ATOM 1465 C C . SER A 1 183 ? -8.931 -3.331 16.907 1.00 95.31 183 SER A C 1
ATOM 1467 O O . SER A 1 183 ? -8.347 -3.953 17.792 1.00 95.31 183 SER A O 1
ATOM 1469 N N . GLN A 1 184 ? -10.257 -3.403 16.731 1.00 94.50 184 GLN A N 1
ATOM 1470 C CA . GLN A 1 184 ? -11.114 -4.290 17.518 1.00 94.50 184 GLN A CA 1
ATOM 1471 C C . GLN A 1 184 ? -10.688 -5.743 17.333 1.00 94.50 184 GLN A C 1
ATOM 1473 O O . GLN A 1 184 ? -10.410 -6.431 18.311 1.00 94.50 184 GLN A O 1
ATOM 1478 N N . TRP A 1 185 ? -10.565 -6.177 16.079 1.00 95.69 185 TRP A N 1
ATOM 1479 C CA . TRP A 1 185 ? -10.177 -7.545 15.763 1.00 95.69 185 TRP A CA 1
ATOM 1480 C C . TRP A 1 185 ? -8.807 -7.904 16.357 1.00 95.69 185 TRP A C 1
ATOM 1482 O O . TRP A 1 185 ? -8.655 -8.967 16.960 1.00 95.69 185 TRP A O 1
ATOM 1492 N N . ILE A 1 186 ? -7.827 -6.994 16.269 1.00 94.50 186 ILE A N 1
ATOM 1493 C CA . ILE A 1 186 ? -6.492 -7.185 16.855 1.00 94.50 186 ILE A CA 1
ATOM 1494 C C . ILE A 1 186 ? -6.562 -7.319 18.384 1.00 94.50 186 ILE A C 1
ATOM 1496 O O . ILE A 1 186 ? -5.813 -8.110 18.948 1.00 94.50 186 ILE A O 1
ATOM 1500 N N . LEU A 1 187 ? -7.434 -6.576 19.070 1.00 92.12 187 LEU A N 1
ATOM 1501 C CA . LEU A 1 187 ? -7.609 -6.697 20.525 1.00 92.12 187 LEU A CA 1
ATOM 1502 C C . LEU A 1 187 ? -8.308 -7.996 20.937 1.00 92.12 187 LEU A C 1
ATOM 1504 O O . LEU A 1 187 ? -8.030 -8.509 22.015 1.00 92.12 187 LEU A O 1
ATOM 1508 N N . GLU A 1 188 ? -9.205 -8.515 20.099 1.00 90.75 188 GLU A N 1
ATOM 1509 C CA . GLU A 1 188 ? -9.905 -9.782 20.340 1.00 90.75 188 GLU A CA 1
ATOM 1510 C C . GLU A 1 188 ? -8.988 -11.003 20.159 1.00 90.75 188 GLU A C 1
ATOM 1512 O O . GLU A 1 188 ? -9.121 -11.981 20.892 1.00 90.75 188 GLU A O 1
ATOM 1517 N N . HIS A 1 189 ? -8.057 -10.951 19.198 1.00 89.31 189 HIS A N 1
ATOM 1518 C CA . HIS A 1 189 ? -7.246 -12.109 18.785 1.00 89.31 189 HIS A CA 1
ATOM 1519 C C . HIS A 1 189 ? -5.765 -11.997 19.172 1.00 89.31 189 HIS A C 1
ATOM 1521 O O . HIS A 1 189 ? -5.038 -12.992 19.209 1.00 89.31 189 HIS A O 1
ATOM 1527 N N . GLY A 1 190 ? -5.275 -10.791 19.441 1.00 82.00 190 GLY A N 1
ATOM 1528 C CA . GLY A 1 190 ? -3.906 -10.565 19.872 1.00 82.00 190 GLY A CA 1
ATOM 1529 C C . GLY A 1 190 ? -3.744 -10.847 21.361 1.00 82.00 190 GLY A C 1
ATOM 1530 O O . GLY A 1 190 ? -4.420 -10.239 22.185 1.00 82.00 190 GLY A O 1
ATOM 1531 N N . GLU A 1 191 ? -2.775 -11.689 21.728 1.00 72.75 191 GLU A N 1
ATOM 1532 C CA . GLU A 1 191 ? -2.278 -11.796 23.109 1.00 72.75 191 GLU A CA 1
ATOM 1533 C C . GLU A 1 191 ? -1.488 -10.528 23.485 1.00 72.75 191 GLU A C 1
ATOM 1535 O O . GLU A 1 191 ? -0.260 -10.513 23.611 1.00 72.75 191 GLU A O 1
ATOM 1540 N N . LEU A 1 192 ? -2.193 -9.405 23.589 1.00 73.00 192 LEU A N 1
ATOM 1541 C CA . LEU A 1 192 ? -1.624 -8.116 23.938 1.00 73.00 192 LEU A CA 1
ATOM 1542 C C . LEU A 1 192 ? -1.623 -7.964 25.458 1.00 73.00 192 LEU A C 1
ATOM 1544 O O . LEU A 1 192 ? -2.653 -8.096 26.115 1.00 73.00 192 LEU A O 1
ATOM 1548 N N . LEU A 1 193 ? -0.461 -7.644 26.028 1.00 67.81 193 LEU A N 1
ATOM 1549 C CA . LEU A 1 193 ? -0.359 -7.264 27.436 1.00 67.81 193 LEU A CA 1
ATOM 1550 C C . LEU A 1 193 ? -1.143 -5.965 27.649 1.00 67.81 193 LEU A C 1
ATOM 1552 O O . LEU A 1 193 ? -0.648 -4.907 27.271 1.00 67.81 193 LEU A O 1
ATOM 1556 N N . MET A 1 194 ? -2.358 -6.084 28.202 1.00 64.38 194 MET A N 1
ATOM 1557 C CA . MET A 1 194 ? -3.268 -5.007 28.625 1.00 64.38 194 MET A CA 1
ATOM 1558 C C . MET A 1 194 ? -2.948 -3.631 28.011 1.00 64.38 194 MET A C 1
ATOM 1560 O O . MET A 1 194 ? -2.401 -2.759 28.695 1.00 64.38 194 MET A O 1
ATOM 1564 N N . PRO A 1 195 ? -3.249 -3.423 26.716 1.00 70.44 195 PRO A N 1
ATOM 1565 C CA . PRO A 1 195 ? -2.952 -2.160 26.066 1.00 70.44 195 PRO A CA 1
ATOM 1566 C C . PRO A 1 195 ? -3.829 -1.060 26.672 1.00 70.44 195 PRO A C 1
ATOM 1568 O O . PRO A 1 195 ? -5.056 -1.156 26.685 1.00 70.44 195 PRO A O 1
ATOM 1571 N N . TRP A 1 196 ? -3.205 0.002 27.181 1.00 81.44 196 TRP A N 1
ATOM 1572 C CA . TRP A 1 196 ? -3.946 1.189 27.597 1.00 81.44 196 TRP A CA 1
ATOM 1573 C C . TRP A 1 196 ? -4.374 1.981 26.357 1.00 81.44 196 TRP A C 1
ATOM 1575 O O . TRP A 1 196 ? -3.532 2.400 25.561 1.00 81.44 196 TRP A O 1
ATOM 1585 N N . ILE A 1 197 ? -5.685 2.172 26.190 1.00 84.81 197 ILE A N 1
ATOM 1586 C CA . ILE A 1 197 ? -6.282 2.844 25.030 1.00 84.81 197 ILE A CA 1
ATOM 1587 C C . ILE A 1 197 ? -7.019 4.107 25.470 1.00 84.81 197 ILE A C 1
ATOM 1589 O O . ILE A 1 197 ? -7.868 4.070 26.357 1.00 84.81 197 ILE A O 1
ATOM 1593 N N . ASN A 1 198 ? -6.736 5.221 24.799 1.00 86.12 198 ASN A N 1
ATOM 1594 C CA . ASN A 1 198 ? -7.450 6.477 25.001 1.00 86.12 198 ASN A CA 1
ATOM 1595 C C . ASN A 1 198 ? -8.730 6.519 24.145 1.00 86.12 198 ASN A C 1
ATOM 1597 O O . ASN A 1 198 ? -8.671 6.395 22.920 1.00 86.12 198 ASN A O 1
ATOM 1601 N N . TRP A 1 199 ? -9.884 6.723 24.784 1.00 87.12 199 TRP A N 1
ATOM 1602 C CA . TRP A 1 199 ? -11.195 6.757 24.124 1.00 87.12 199 TRP A CA 1
ATOM 1603 C C . TRP A 1 199 ? -11.479 8.052 23.350 1.00 87.12 199 TRP A C 1
ATOM 1605 O O . TRP A 1 199 ? -12.393 8.073 22.526 1.00 87.12 199 TRP A O 1
ATOM 1615 N N . ASP A 1 200 ? -10.704 9.119 23.562 1.00 84.50 200 ASP A N 1
ATOM 1616 C CA . ASP A 1 200 ? -10.952 10.440 22.975 1.00 84.50 200 ASP A CA 1
ATOM 1617 C C . ASP A 1 200 ? -10.974 10.416 21.444 1.00 84.50 200 ASP A C 1
ATOM 1619 O O . ASP A 1 200 ? -11.834 11.043 20.825 1.00 84.50 200 ASP A O 1
ATOM 1623 N N . GLN A 1 201 ? -10.017 9.720 20.824 1.00 87.50 201 GLN A N 1
ATOM 1624 C CA . GLN A 1 201 ? -9.909 9.682 19.367 1.00 87.50 201 GLN A CA 1
ATOM 1625 C C . GLN A 1 201 ? -11.017 8.828 18.725 1.00 87.50 201 GLN A C 1
ATOM 1627 O O . GLN A 1 201 ? -11.735 9.373 17.883 1.00 87.50 201 GLN A O 1
ATOM 1632 N N . PRO A 1 202 ? -11.260 7.572 19.161 1.00 89.12 202 PRO A N 1
ATOM 1633 C CA . PRO A 1 202 ? -12.430 6.812 18.725 1.00 89.12 202 PRO A CA 1
ATOM 1634 C C . PRO A 1 202 ? -13.746 7.572 18.907 1.00 89.12 202 PRO A C 1
ATOM 1636 O O . PRO A 1 202 ? -14.641 7.478 18.068 1.00 89.12 202 PRO A O 1
ATOM 1639 N N . ALA A 1 203 ? -13.868 8.353 19.986 1.00 85.50 203 ALA A N 1
ATOM 1640 C CA . ALA A 1 203 ? -15.094 9.079 20.263 1.00 85.50 203 ALA A CA 1
ATOM 1641 C C . ALA A 1 203 ? -15.334 10.254 19.315 1.00 85.50 203 ALA A C 1
ATOM 1643 O O . ALA A 1 203 ? -16.459 10.457 18.857 1.00 85.50 203 ALA A O 1
ATOM 1644 N N . LYS A 1 204 ? -14.276 10.994 18.974 1.00 84.69 204 LYS A N 1
ATOM 1645 C CA . LYS A 1 204 ? -14.336 12.045 17.948 1.00 84.69 204 LYS A CA 1
ATOM 1646 C C . LYS A 1 204 ? -14.687 11.488 16.574 1.00 84.69 204 LYS A C 1
ATOM 1648 O O . LYS A 1 204 ? -15.399 12.151 15.827 1.00 84.69 204 LYS A O 1
ATOM 1653 N N . ASP A 1 205 ? -14.207 10.288 16.267 1.00 86.38 205 ASP A N 1
ATOM 1654 C CA . ASP A 1 205 ? -14.447 9.624 14.986 1.00 86.38 205 ASP A CA 1
ATOM 1655 C C . ASP A 1 205 ? -15.798 8.884 14.928 1.00 86.38 205 ASP A C 1
ATOM 1657 O O . ASP A 1 205 ? -16.143 8.329 13.887 1.00 86.38 205 ASP A O 1
ATOM 1661 N N . GLY A 1 206 ? -16.585 8.884 16.014 1.00 86.12 206 GLY A N 1
ATOM 1662 C CA . GLY A 1 206 ? -17.894 8.220 16.062 1.00 86.12 206 GLY A CA 1
ATOM 1663 C C . GLY A 1 206 ? -17.808 6.689 16.066 1.00 86.12 206 GLY A C 1
ATOM 1664 O O . GLY A 1 206 ? -18.743 6.004 15.648 1.00 86.12 206 GLY A O 1
ATOM 1665 N N . ALA A 1 207 ? -16.692 6.122 16.534 1.00 89.38 207 ALA A N 1
ATOM 1666 C CA . ALA A 1 207 ? -16.422 4.684 16.566 1.00 89.38 207 ALA A CA 1
ATOM 1667 C C . ALA A 1 207 ? -17.185 3.964 17.696 1.00 89.38 207 ALA A C 1
ATOM 1669 O O . ALA A 1 207 ? -16.603 3.318 18.570 1.00 89.38 207 ALA A O 1
ATOM 1670 N N . LEU A 1 208 ? -18.516 4.086 17.701 1.00 87.75 208 LEU A N 1
ATOM 1671 C CA . LEU A 1 208 ? -19.381 3.625 18.788 1.00 87.75 208 LEU A CA 1
ATOM 1672 C C . LEU A 1 208 ? -19.261 2.119 19.058 1.00 87.75 208 LEU A C 1
ATOM 1674 O O . LEU A 1 208 ? -19.262 1.711 20.217 1.00 87.75 208 LEU A O 1
ATOM 1678 N N . SER A 1 209 ? -19.174 1.290 18.014 1.00 90.62 209 SER A N 1
ATOM 1679 C CA . SER A 1 209 ? -19.023 -0.165 18.167 1.00 90.62 209 SER A CA 1
ATOM 1680 C C . SER A 1 209 ? -17.722 -0.515 18.886 1.00 90.62 209 SER A C 1
ATOM 1682 O O . SER A 1 209 ? -17.740 -1.268 19.856 1.00 90.62 209 SER A O 1
ATOM 1684 N N . PHE A 1 210 ? -16.625 0.126 18.481 1.00 91.62 210 PHE A N 1
ATOM 1685 C CA . PHE A 1 210 ? -15.318 -0.064 19.096 1.00 91.62 210 PHE A CA 1
ATOM 1686 C C . PHE A 1 210 ? -15.300 0.415 20.552 1.00 91.62 210 PHE A C 1
ATOM 1688 O O . PHE A 1 210 ? -14.817 -0.284 21.431 1.00 91.62 210 PHE A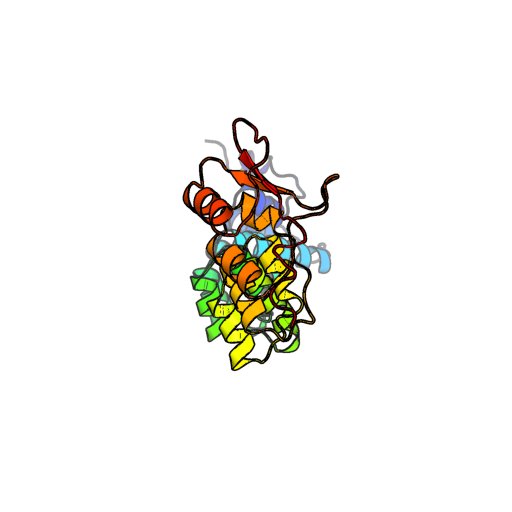 O 1
ATOM 1695 N N . LEU A 1 211 ? -15.907 1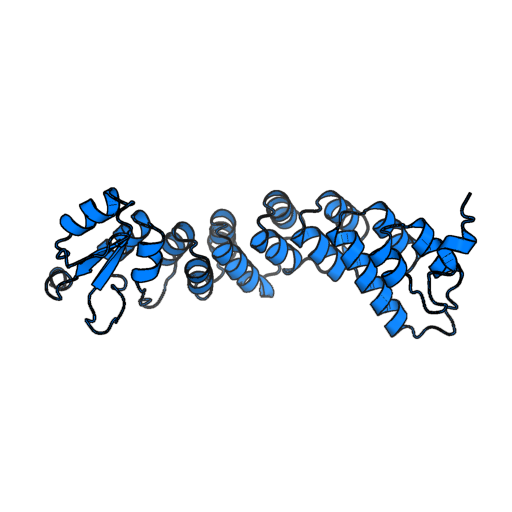.564 20.855 1.00 88.44 211 LEU A N 1
ATOM 1696 C CA . LEU A 1 211 ? -15.994 2.067 22.231 1.00 88.44 211 LEU A CA 1
ATOM 1697 C C . LEU A 1 211 ? -16.860 1.199 23.142 1.00 88.44 211 LEU A C 1
ATOM 1699 O O . LEU A 1 211 ? -16.516 1.003 24.305 1.00 88.44 211 LEU A O 1
ATOM 1703 N N . LYS A 1 212 ? -17.961 0.644 22.623 1.00 87.94 212 LYS A N 1
ATOM 1704 C CA . LYS A 1 212 ? -18.752 -0.361 23.345 1.00 87.94 212 LYS A CA 1
ATOM 1705 C C . LYS A 1 212 ? -17.918 -1.595 23.661 1.00 87.94 212 LYS A C 1
ATOM 1707 O O . LYS A 1 212 ? -18.003 -2.097 24.777 1.00 87.94 212 LYS A O 1
ATOM 1712 N N . PHE A 1 213 ? -17.118 -2.052 22.698 1.00 90.44 213 PHE A N 1
ATOM 1713 C CA . PHE A 1 213 ? -16.194 -3.163 22.886 1.00 90.44 213 PHE A CA 1
ATOM 1714 C C . PHE A 1 213 ? -15.153 -2.855 23.973 1.00 90.44 213 PHE A C 1
ATOM 1716 O O . PHE A 1 213 ? -15.015 -3.639 24.911 1.00 90.44 213 PHE A O 1
ATOM 1723 N N . LEU A 1 214 ? -14.489 -1.695 23.901 1.00 88.69 214 LEU A N 1
ATOM 1724 C CA . LEU A 1 214 ? -13.506 -1.261 24.900 1.00 88.69 214 LEU A CA 1
ATOM 1725 C C . LEU A 1 214 ? -14.120 -1.174 26.302 1.00 88.69 214 LEU A C 1
ATOM 1727 O O . LEU A 1 214 ? -13.541 -1.685 27.258 1.00 88.69 214 LEU A O 1
ATOM 1731 N N . TYR A 1 215 ? -15.311 -0.578 26.416 1.00 84.38 215 TYR A N 1
ATOM 1732 C CA . TYR A 1 215 ? -16.045 -0.478 27.677 1.00 84.38 215 TYR A CA 1
ATOM 1733 C C . TYR A 1 215 ? -16.386 -1.860 28.248 1.00 84.38 215 TYR A C 1
ATOM 1735 O O . TYR A 1 215 ? -16.130 -2.113 29.421 1.00 84.38 215 TYR A O 1
ATOM 1743 N N . ALA A 1 216 ? -16.915 -2.769 27.421 1.00 87.12 216 ALA A N 1
ATOM 1744 C CA . ALA A 1 216 ? -17.316 -4.111 27.847 1.00 87.12 216 ALA A CA 1
ATOM 1745 C C . ALA A 1 216 ? -16.139 -4.967 28.347 1.00 87.12 216 ALA A C 1
ATOM 1747 O O . ALA A 1 216 ? -16.325 -5.797 29.229 1.00 87.12 216 ALA A O 1
ATOM 1748 N N . HIS A 1 217 ? -14.934 -4.745 27.819 1.00 86.25 217 HIS A N 1
ATOM 1749 C CA . HIS A 1 217 ? -13.727 -5.478 28.213 1.00 86.25 217 HIS A CA 1
ATOM 1750 C C . HIS A 1 217 ? -12.858 -4.712 29.221 1.00 86.25 217 HIS A C 1
ATOM 1752 O O . HIS A 1 217 ? -11.753 -5.149 29.535 1.00 86.25 217 HIS A O 1
ATOM 1758 N N . SER A 1 218 ? -13.333 -3.568 29.731 1.00 84.88 218 SER A N 1
ATOM 1759 C CA . SER A 1 218 ? -12.568 -2.687 30.627 1.00 84.88 218 SER A CA 1
ATOM 1760 C C . SER A 1 218 ? -11.188 -2.293 30.065 1.00 84.88 218 SER A C 1
ATOM 1762 O O . SER A 1 218 ? -10.203 -2.195 30.800 1.00 84.88 218 SER A O 1
ATOM 1764 N N . ILE A 1 219 ? -11.106 -2.068 28.749 1.00 85.06 219 ILE A N 1
ATOM 1765 C CA . ILE A 1 219 ? -9.873 -1.693 28.049 1.00 85.06 219 ILE A CA 1
ATOM 1766 C C . ILE A 1 219 ? -9.805 -0.170 27.909 1.00 85.06 219 ILE A C 1
ATOM 1768 O O . ILE A 1 219 ? -10.565 0.453 27.163 1.00 85.06 219 ILE A O 1
ATOM 1772 N N . GLY A 1 220 ? -8.825 0.431 28.581 1.00 83.75 220 GLY A N 1
ATOM 1773 C CA . GLY A 1 220 ? -8.553 1.860 28.467 1.00 83.75 220 GLY A CA 1
ATOM 1774 C C . GLY A 1 220 ? -9.588 2.757 29.152 1.00 83.75 220 GLY A C 1
ATOM 1775 O O . GLY A 1 220 ? -10.402 2.308 29.957 1.00 83.75 220 GLY A O 1
ATOM 1776 N N . SER A 1 221 ? -9.518 4.055 28.862 1.00 79.25 221 SER A N 1
ATOM 1777 C CA . SER A 1 221 ? -10.380 5.082 29.458 1.00 79.25 221 SER A CA 1
ATOM 1778 C C . SER A 1 221 ? -10.388 6.365 28.612 1.00 79.25 221 SER A C 1
ATOM 1780 O O . SER A 1 221 ? -9.549 6.520 27.717 1.00 79.25 221 SER A O 1
ATOM 1782 N N . PRO A 1 222 ? -11.289 7.331 28.886 1.00 79.50 222 PRO A N 1
ATOM 1783 C CA . PRO A 1 222 ? -11.132 8.703 28.398 1.00 79.50 222 PRO A CA 1
ATOM 1784 C C . PRO A 1 222 ? -9.769 9.287 28.797 1.00 79.50 222 PRO A C 1
ATOM 1786 O O . PRO A 1 222 ? -9.195 8.878 29.811 1.00 79.50 222 PRO A O 1
ATOM 1789 N N . GLY A 1 223 ? -9.246 10.212 27.991 1.00 66.94 223 GLY A N 1
ATOM 1790 C CA . GLY A 1 223 ? -7.909 10.768 28.187 1.00 66.94 223 GLY A CA 1
ATOM 1791 C C . GLY A 1 223 ? -7.767 11.657 29.429 1.00 66.94 223 GLY A C 1
ATOM 1792 O O . GLY A 1 223 ? -8.723 12.290 29.885 1.00 66.94 223 GLY A O 1
ATOM 1793 N N . ASP A 1 224 ? -6.529 11.775 29.922 1.00 56.91 224 ASP A N 1
ATOM 1794 C CA . ASP A 1 224 ? -6.134 12.704 30.989 1.00 56.91 224 ASP A CA 1
ATOM 1795 C C . ASP A 1 224 ? -6.109 14.159 30.480 1.00 56.91 224 ASP A C 1
ATOM 1797 O O . ASP A 1 224 ? -5.062 14.786 30.309 1.00 56.91 224 ASP A O 1
ATOM 1801 N N . LYS A 1 225 ? -7.284 14.737 30.213 1.00 54.53 225 LYS A N 1
ATOM 1802 C CA . LYS A 1 225 ? -7.432 16.203 30.237 1.00 54.53 225 LYS A CA 1
ATOM 1803 C C . LYS A 1 225 ? -7.260 16.687 31.684 1.00 54.53 225 LYS A C 1
ATOM 1805 O O . LYS A 1 225 ? -7.227 15.881 32.602 1.00 54.53 225 LYS A O 1
ATOM 1810 N N . VAL A 1 226 ? -7.185 17.996 31.923 1.00 46.34 226 VAL A N 1
ATOM 1811 C CA . VAL A 1 226 ? -6.978 18.589 33.268 1.00 46.34 226 VAL A CA 1
ATOM 1812 C C . VAL A 1 226 ? -7.982 18.076 34.335 1.00 46.34 226 VAL A C 1
ATOM 1814 O O . VAL A 1 226 ? -7.665 18.086 35.520 1.00 46.34 226 VAL A O 1
ATOM 1817 N N . ASP A 1 227 ? -9.132 17.528 33.912 1.00 51.16 227 ASP A N 1
ATOM 1818 C CA . ASP A 1 227 ? -10.168 16.907 34.760 1.00 51.16 227 ASP A CA 1
ATOM 1819 C C . ASP A 1 227 ? -10.150 15.352 34.791 1.00 51.16 227 ASP A C 1
ATOM 1821 O O . ASP A 1 227 ? -10.996 14.728 35.434 1.00 51.16 227 ASP A O 1
ATOM 1825 N N . GLY A 1 228 ? -9.224 14.709 34.072 1.00 51.28 228 GLY A N 1
ATOM 1826 C CA . GLY A 1 228 ? -8.883 13.275 34.109 1.00 51.28 228 GLY A CA 1
ATOM 1827 C C . GLY A 1 228 ? -9.960 12.270 33.682 1.00 51.28 228 GLY A C 1
ATOM 1828 O O . GLY A 1 228 ? -9.778 11.071 33.875 1.00 51.28 228 GLY A O 1
ATOM 1829 N N . ARG A 1 229 ? -11.144 12.727 33.247 1.00 65.62 229 ARG A N 1
ATOM 1830 C CA . ARG A 1 229 ? -12.346 11.868 33.176 1.00 65.62 229 ARG A CA 1
ATOM 1831 C C . ARG A 1 229 ? -13.344 12.243 32.086 1.00 65.62 229 ARG A C 1
ATOM 1833 O O . ARG A 1 229 ? -14.447 11.704 32.091 1.00 65.62 229 ARG A O 1
ATOM 1840 N N . SER A 1 230 ? -13.027 13.184 31.200 1.00 71.62 230 SER A N 1
ATOM 1841 C CA . SER A 1 230 ? -14.005 13.751 30.268 1.00 71.62 230 SER A CA 1
ATOM 1842 C C . SER A 1 230 ? -13.804 13.300 28.820 1.00 71.62 230 SER A C 1
ATOM 1844 O O . SER A 1 230 ? -12.717 13.385 28.262 1.00 71.62 230 SER A O 1
ATOM 1846 N N . LEU A 1 231 ? -14.894 12.858 28.202 1.00 76.69 231 LEU A N 1
ATOM 1847 C CA . LEU A 1 231 ? -15.012 12.398 26.828 1.00 76.69 231 LEU A CA 1
ATOM 1848 C C . LEU A 1 231 ? -15.849 13.401 26.032 1.00 76.69 231 LEU A C 1
ATOM 1850 O O . LEU A 1 231 ? -16.966 13.741 26.424 1.00 76.69 231 LEU A O 1
ATOM 1854 N N . GLU A 1 232 ? -15.330 13.872 24.905 1.00 80.69 232 GLU A N 1
ATOM 1855 C CA . GLU A 1 232 ? -16.078 14.753 24.006 1.00 80.69 232 GLU A CA 1
ATOM 1856 C C . GLU A 1 232 ? -16.665 13.955 22.851 1.00 80.69 232 GLU A C 1
ATOM 1858 O O . GLU A 1 232 ? -15.941 13.272 22.130 1.00 80.69 232 GLU A O 1
ATOM 1863 N N . VAL A 1 233 ? -17.975 14.086 22.660 1.00 80.81 233 VAL A N 1
ATOM 1864 C CA . VAL A 1 233 ? -18.718 13.407 21.599 1.00 80.81 233 VAL A CA 1
ATOM 1865 C C . VAL A 1 233 ? -19.394 14.458 20.719 1.00 80.81 233 VAL A C 1
ATOM 1867 O O . VAL A 1 233 ? -20.065 15.343 21.264 1.00 80.81 233 VAL A O 1
ATOM 1870 N N . PRO A 1 234 ? -19.263 14.394 19.382 1.00 82.31 234 PRO A N 1
ATOM 1871 C CA . PRO A 1 234 ? -19.985 15.287 18.480 1.00 82.31 234 PRO A CA 1
ATOM 1872 C C . PRO A 1 234 ? -21.495 15.265 18.742 1.00 82.31 234 PRO A C 1
ATOM 1874 O O . PRO A 1 234 ? -22.100 14.204 18.897 1.00 82.31 234 PRO A O 1
ATOM 1877 N N . ASN A 1 235 ? -22.136 16.436 18.763 1.00 80.69 235 ASN A N 1
ATOM 1878 C CA . ASN A 1 235 ? -23.588 16.551 18.957 1.00 80.69 235 ASN A CA 1
ATOM 1879 C C . ASN A 1 235 ? -24.382 15.879 17.822 1.00 80.69 235 ASN A C 1
ATOM 1881 O O . ASN A 1 235 ? -25.540 15.515 18.018 1.00 80.69 235 ASN A O 1
ATOM 1885 N N . SER A 1 236 ? -23.767 15.711 16.647 1.00 80.44 236 SER A N 1
ATOM 1886 C CA . SER A 1 236 ? -24.338 14.999 15.500 1.00 80.44 236 SER A CA 1
ATOM 1887 C C . SER A 1 236 ? -24.481 13.490 15.730 1.00 80.44 236 SER A C 1
ATOM 1889 O O . SER A 1 236 ? -25.377 12.877 15.148 1.00 80.44 236 SER A O 1
ATOM 1891 N N . ASP A 1 237 ? -23.653 12.885 16.588 1.00 79.94 237 ASP A N 1
ATOM 1892 C CA . ASP A 1 237 ? -23.723 11.455 16.896 1.00 79.94 237 ASP A CA 1
ATOM 1893 C C . ASP A 1 237 ? -24.689 11.199 18.061 1.00 79.94 237 ASP A C 1
ATOM 1895 O O . ASP A 1 237 ? -24.320 10.988 19.223 1.00 79.94 237 ASP A O 1
ATOM 1899 N N . TRP A 1 238 ? -25.983 11.282 17.755 1.00 81.19 238 TRP A N 1
ATOM 1900 C CA . TRP A 1 238 ? -27.041 11.125 18.752 1.00 81.19 238 TRP A CA 1
ATOM 1901 C C . TRP A 1 238 ? -27.047 9.729 19.391 1.00 81.19 238 TRP A C 1
ATOM 1903 O O . TRP A 1 238 ? -27.343 9.617 20.579 1.00 81.19 238 TRP A O 1
ATOM 1913 N N . ARG A 1 239 ? -26.688 8.677 18.638 1.00 82.94 239 ARG A N 1
ATOM 1914 C CA . ARG A 1 239 ? -26.649 7.288 19.133 1.00 82.94 239 ARG A CA 1
ATOM 1915 C C . ARG A 1 239 ? -25.594 7.128 20.209 1.00 82.94 239 ARG A C 1
ATOM 1917 O O . ARG A 1 239 ? -25.819 6.445 21.208 1.00 82.94 239 ARG A O 1
ATOM 1924 N N . PHE A 1 240 ? -24.446 7.759 20.002 1.00 81.06 240 PHE A N 1
ATOM 1925 C CA . PHE A 1 240 ? -23.375 7.724 20.972 1.00 81.06 240 PHE A CA 1
ATOM 1926 C C . PHE A 1 240 ? -23.722 8.554 22.214 1.00 81.06 240 PHE A C 1
ATOM 1928 O O . PHE A 1 240 ? -23.599 8.061 23.331 1.00 81.06 240 PHE A O 1
ATOM 1935 N N . ASN A 1 241 ? -24.291 9.750 22.052 1.00 80.06 241 ASN A N 1
ATOM 1936 C CA . ASN A 1 241 ? -24.785 10.525 23.196 1.00 80.06 241 ASN A CA 1
ATOM 1937 C C . ASN A 1 241 ? -25.865 9.774 24.005 1.00 80.06 241 ASN A C 1
ATOM 1939 O O . ASN A 1 241 ? -25.862 9.821 25.234 1.00 80.06 241 ASN A O 1
ATOM 1943 N N . GLU A 1 242 ? -26.762 9.044 23.339 1.00 84.19 242 GLU A N 1
ATOM 1944 C CA . GLU A 1 242 ? -27.742 8.181 24.007 1.00 84.19 242 GLU A CA 1
ATOM 1945 C C . GLU A 1 242 ? -27.059 7.033 24.766 1.00 84.19 242 GLU A C 1
ATOM 1947 O O . GLU A 1 242 ? -27.407 6.752 25.914 1.00 84.19 242 GLU A O 1
ATOM 1952 N N . TRP A 1 243 ? -26.070 6.380 24.147 1.00 85.38 243 TRP A N 1
ATOM 1953 C CA . TRP A 1 243 ? -25.299 5.322 24.794 1.00 85.38 243 TRP A CA 1
ATOM 1954 C C . TRP A 1 243 ? -24.561 5.832 26.032 1.00 85.38 243 TRP A C 1
ATOM 1956 O O . TRP A 1 243 ? -24.696 5.216 27.086 1.00 85.38 243 TRP A O 1
ATOM 1966 N N . CYS A 1 244 ? -23.870 6.973 25.949 1.00 80.06 244 CYS A N 1
ATOM 1967 C CA . CYS A 1 244 ? -23.185 7.576 27.093 1.00 80.06 244 CYS A CA 1
ATOM 1968 C C . CYS A 1 244 ? -24.136 7.801 28.276 1.00 80.06 244 CYS A C 1
ATOM 1970 O O . CYS A 1 244 ? -23.798 7.477 29.414 1.00 80.06 244 CYS A O 1
ATOM 1972 N N . GLY A 1 245 ? -25.353 8.287 28.003 1.00 76.88 245 GLY A N 1
ATOM 1973 C CA . GLY A 1 245 ? -26.386 8.455 29.025 1.00 76.88 245 GLY A CA 1
ATOM 1974 C C . GLY A 1 245 ? -26.859 7.140 29.652 1.00 76.88 245 GLY A C 1
ATOM 1975 O O . GLY A 1 245 ? -27.253 7.135 30.816 1.00 76.88 245 GLY A O 1
ATOM 1976 N N . LYS A 1 246 ? -26.796 6.023 28.915 1.00 81.38 246 LYS A N 1
ATOM 1977 C CA . LYS A 1 246 ? -27.128 4.680 29.422 1.00 81.38 246 LYS A CA 1
ATOM 1978 C C . LYS A 1 246 ? -26.007 4.073 30.264 1.00 81.38 246 LYS A C 1
ATOM 1980 O O . LYS A 1 246 ? -26.305 3.406 31.247 1.00 81.38 246 LYS A O 1
ATOM 1985 N N . VAL A 1 247 ? -24.739 4.304 29.917 1.00 74.50 247 VAL A N 1
ATOM 1986 C CA . VAL A 1 247 ? -23.580 3.714 30.622 1.00 74.50 247 VAL A CA 1
ATOM 1987 C C . VAL A 1 247 ? -23.113 4.523 31.843 1.00 74.50 247 VAL A C 1
ATOM 1989 O O . VAL A 1 247 ? -21.940 4.498 32.206 1.00 74.50 247 VAL A O 1
ATOM 1992 N N . ASN A 1 248 ? -24.026 5.241 32.509 1.00 68.81 248 ASN A N 1
ATOM 1993 C CA . ASN A 1 248 ? -23.744 6.056 33.701 1.00 68.81 248 ASN A CA 1
ATOM 1994 C C . ASN A 1 248 ? -22.603 7.085 33.526 1.00 68.81 248 ASN A C 1
ATOM 1996 O O . ASN A 1 248 ? -21.984 7.493 34.513 1.00 68.81 248 ASN A O 1
ATOM 2000 N N . LEU A 1 249 ? -22.328 7.546 32.298 1.00 75.00 249 LEU A N 1
ATOM 2001 C CA . LEU A 1 249 ? -21.477 8.716 32.087 1.00 75.00 249 LEU A CA 1
ATOM 2002 C C . LEU A 1 249 ? -22.295 9.973 32.399 1.00 75.00 249 LEU A C 1
ATOM 2004 O O . LEU A 1 249 ? -23.435 10.124 31.956 1.00 75.00 249 LEU A O 1
ATOM 2008 N N . ARG A 1 250 ? -21.728 10.904 33.168 1.00 76.62 250 ARG A N 1
ATOM 2009 C CA . ARG A 1 250 ? -22.420 12.146 33.533 1.00 76.62 250 ARG A CA 1
ATOM 2010 C C . ARG A 1 250 ? -22.278 13.179 32.433 1.00 76.62 250 ARG A C 1
ATOM 2012 O O . ARG A 1 250 ? -21.169 13.523 32.041 1.00 76.62 250 ARG A O 1
ATOM 2019 N N . ARG A 1 251 ? -23.393 13.735 31.967 1.00 76.81 251 ARG A N 1
ATOM 2020 C CA . ARG A 1 251 ? -23.362 14.828 30.993 1.00 76.81 251 ARG A CA 1
ATOM 2021 C C . ARG A 1 251 ? -22.841 16.111 31.650 1.00 76.81 251 ARG A C 1
ATOM 2023 O O . ARG A 1 251 ? -23.402 16.570 32.643 1.00 76.81 251 ARG A O 1
ATOM 2030 N N . ALA A 1 252 ? -21.797 16.697 31.079 1.00 78.00 252 ALA A N 1
ATOM 2031 C CA . ALA A 1 252 ? -21.210 17.970 31.484 1.00 78.00 252 ALA A CA 1
ATOM 2032 C C . ALA A 1 252 ? -21.502 19.074 30.455 1.00 78.00 252 ALA A C 1
ATOM 2034 O O . ALA A 1 252 ? -22.139 18.848 29.421 1.00 78.00 252 ALA A O 1
ATOM 2035 N N . ARG A 1 253 ? -21.061 20.303 30.750 1.00 72.00 253 ARG A N 1
ATOM 2036 C CA . ARG A 1 253 ? -21.283 21.460 29.873 1.00 72.00 253 ARG A CA 1
ATOM 2037 C C . ARG A 1 253 ? -20.493 21.273 28.571 1.00 72.00 253 ARG A C 1
ATOM 2039 O O . ARG A 1 253 ? -19.269 21.329 28.575 1.00 72.00 253 ARG A O 1
ATOM 2046 N N . GLY A 1 254 ? -21.206 21.007 27.480 1.00 69.50 254 GLY A N 1
ATOM 2047 C CA . GLY A 1 254 ? -20.649 20.931 26.129 1.00 69.50 254 GLY A CA 1
ATOM 2048 C C . GLY A 1 254 ? -20.542 22.301 25.456 1.00 69.50 254 GLY A C 1
ATOM 2049 O O . GLY A 1 254 ? -20.960 23.319 26.013 1.00 69.50 254 GLY A O 1
ATOM 2050 N N . ASN A 1 255 ? -20.012 22.318 24.236 1.00 78.50 255 ASN A N 1
ATOM 2051 C CA . ASN A 1 255 ? -20.045 23.481 23.351 1.00 78.50 255 ASN A CA 1
ATOM 2052 C C . ASN A 1 255 ? -21.103 23.270 22.245 1.00 78.50 255 ASN A C 1
ATOM 2054 O O . ASN A 1 255 ? -21.846 22.288 22.246 1.00 78.50 255 ASN A O 1
ATOM 2058 N N . ILE A 1 256 ? -21.204 24.211 21.303 1.00 77.25 256 ILE A N 1
ATOM 2059 C CA . ILE A 1 256 ? -22.208 24.154 20.224 1.00 77.25 256 ILE A CA 1
ATOM 2060 C C . ILE A 1 256 ? -22.015 22.905 19.337 1.00 77.25 256 ILE A C 1
ATOM 2062 O O . ILE A 1 256 ? -22.989 22.374 18.805 1.00 77.25 256 ILE A O 1
ATOM 2066 N N . ALA A 1 257 ? -20.784 22.401 19.217 1.00 80.00 257 ALA A N 1
ATOM 2067 C CA . ALA A 1 257 ? -20.439 21.275 18.352 1.00 80.00 257 ALA A CA 1
ATOM 2068 C C . ALA A 1 257 ? -20.439 19.911 19.067 1.00 80.00 257 ALA A C 1
ATOM 2070 O O . ALA A 1 257 ? -20.820 18.917 18.456 1.00 80.00 257 ALA A O 1
ATOM 2071 N N . ASN A 1 258 ? -20.066 19.857 20.349 1.00 82.94 258 ASN A N 1
ATOM 2072 C CA . ASN A 1 258 ? -19.793 18.631 21.100 1.00 82.94 258 ASN A CA 1
ATOM 2073 C C . ASN A 1 258 ? -20.473 18.637 22.474 1.00 82.94 258 ASN A C 1
ATOM 2075 O O . ASN A 1 258 ? -20.496 19.653 23.175 1.00 82.94 258 ASN A O 1
ATOM 2079 N N . THR A 1 259 ? -20.926 17.465 22.913 1.00 83.31 259 THR A N 1
ATOM 2080 C CA . THR A 1 259 ? -21.346 17.206 24.290 1.00 83.31 259 THR A CA 1
ATOM 2081 C C . THR A 1 259 ? -20.178 16.587 25.055 1.00 83.31 259 THR A C 1
ATOM 2083 O O . THR A 1 259 ? -19.517 15.669 24.575 1.00 83.31 259 THR A O 1
ATOM 2086 N N . CYS A 1 260 ? -19.927 17.098 26.259 1.00 82.31 260 CYS A N 1
ATOM 2087 C CA . CYS A 1 260 ? -18.918 16.565 27.167 1.00 82.31 260 CYS A CA 1
ATOM 2088 C C . CYS A 1 260 ? -19.566 15.550 28.123 1.00 82.31 260 CYS A C 1
ATOM 2090 O O . CYS A 1 260 ? -20.622 15.829 28.696 1.00 82.31 260 CYS A O 1
ATOM 2092 N N . TRP A 1 261 ? -18.941 14.392 28.297 1.00 80.75 261 TRP A N 1
ATOM 2093 C CA . TRP A 1 261 ? -19.368 13.302 29.174 1.00 80.75 261 TRP A CA 1
ATOM 2094 C C . TRP A 1 261 ? -18.263 12.988 30.177 1.00 80.75 261 TRP A C 1
ATOM 2096 O O . TRP A 1 261 ? -17.110 12.906 29.790 1.00 80.75 261 TRP A O 1
ATOM 2106 N N . ILE A 1 262 ? -18.583 12.805 31.455 1.00 76.25 262 ILE A N 1
ATOM 2107 C CA . ILE A 1 262 ? -17.614 12.533 32.522 1.00 76.25 262 ILE A CA 1
ATOM 2108 C C . ILE A 1 262 ? -17.785 11.096 33.014 1.00 76.25 262 ILE A C 1
ATOM 2110 O O . ILE A 1 262 ? -18.892 10.676 33.355 1.00 76.25 262 ILE A O 1
ATOM 2114 N N . CYS A 1 263 ? -16.682 10.356 33.082 1.00 70.62 263 CYS A N 1
ATOM 2115 C CA . CYS A 1 263 ? -16.610 9.023 33.658 1.00 70.62 263 CYS A CA 1
ATOM 2116 C C . CYS A 1 263 ? -16.317 9.113 35.160 1.00 70.62 263 CYS A C 1
ATOM 2118 O O . CYS A 1 263 ? -15.185 9.373 35.565 1.00 70.62 263 CYS A O 1
ATOM 2120 N N . ASP A 1 264 ? -17.317 8.892 36.015 1.00 61.69 264 ASP A N 1
ATOM 2121 C CA . ASP A 1 264 ? -17.075 8.795 37.456 1.00 61.69 264 ASP A CA 1
ATOM 2122 C C . ASP A 1 264 ? -16.286 7.515 37.776 1.00 61.69 264 ASP A C 1
ATOM 2124 O O . ASP A 1 264 ? -16.629 6.421 37.333 1.00 61.69 264 ASP A O 1
ATOM 2128 N N . SER A 1 265 ? -15.246 7.627 38.607 1.00 50.94 265 SER A N 1
ATOM 2129 C CA . SER A 1 265 ? -14.370 6.510 39.006 1.00 50.94 265 SER A CA 1
ATOM 2130 C C . SER A 1 265 ? -15.079 5.349 39.721 1.00 50.94 265 SER A C 1
ATOM 2132 O O . SER A 1 265 ? -14.458 4.321 39.968 1.00 50.94 265 SER A O 1
ATOM 2134 N N . ALA A 1 266 ? -16.352 5.509 40.092 1.00 46.91 266 ALA A N 1
ATOM 2135 C CA . ALA A 1 266 ? -17.175 4.444 40.660 1.00 46.91 266 ALA A CA 1
ATOM 2136 C C . ALA A 1 266 ? -17.760 3.508 39.583 1.00 46.91 266 ALA A C 1
ATOM 2138 O O . ALA A 1 266 ? -17.991 2.337 39.865 1.00 46.91 266 ALA A O 1
ATOM 2139 N N . SER 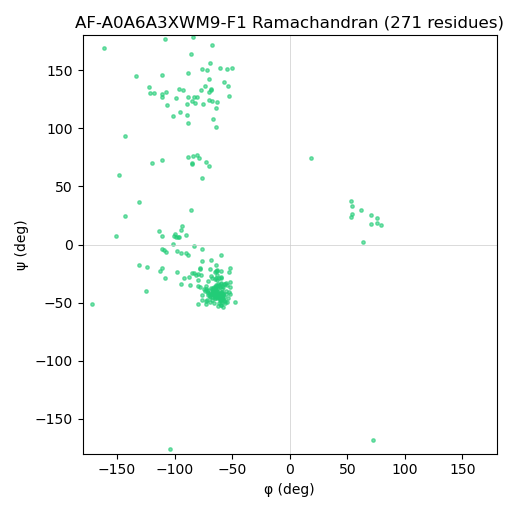A 1 267 ? -17.944 3.991 38.351 1.00 45.34 267 SER A N 1
ATOM 2140 C CA . SER A 1 267 ? -18.610 3.249 37.270 1.00 45.34 267 SER A CA 1
ATOM 2141 C C . SER A 1 267 ? -17.718 2.188 36.612 1.00 45.34 267 SER A C 1
ATOM 2143 O O . SER A 1 267 ? -18.238 1.251 36.024 1.00 45.34 267 SER A O 1
ATOM 2145 N N . LEU A 1 268 ? -16.390 2.310 36.736 1.00 43.88 268 LEU A N 1
ATOM 2146 C CA . LEU A 1 268 ? -15.406 1.313 36.275 1.00 43.88 268 LEU A CA 1
ATOM 2147 C C . LEU A 1 268 ? -14.974 0.335 37.385 1.00 43.88 268 LEU A C 1
ATOM 2149 O O . LEU A 1 268 ? -14.243 -0.612 37.123 1.00 43.88 268 LEU A O 1
ATOM 2153 N N . ARG A 1 269 ? -15.390 0.563 38.641 1.00 38.50 269 ARG A N 1
ATOM 2154 C CA . ARG A 1 269 ? -14.968 -0.236 39.809 1.00 38.50 269 ARG A CA 1
ATOM 2155 C C . ARG A 1 269 ? -15.945 -1.347 40.204 1.00 38.50 269 ARG A C 1
ATOM 2157 O O . ARG A 1 269 ? -15.738 -1.962 41.244 1.00 38.50 269 ARG A O 1
ATOM 2164 N N . LEU A 1 270 ? -17.000 -1.603 39.429 1.00 34.84 270 LEU A N 1
ATOM 2165 C CA . LEU A 1 270 ? -18.078 -2.510 39.849 1.00 34.84 270 LEU A CA 1
ATOM 2166 C C . LEU A 1 270 ? -18.036 -3.938 39.282 1.00 34.84 270 LEU A C 1
ATOM 2168 O O . LEU A 1 270 ? -18.948 -4.696 39.580 1.00 34.84 270 LEU A O 1
ATOM 2172 N N . GLU A 1 271 ? -16.967 -4.356 38.599 1.00 34.44 271 GLU A N 1
ATOM 2173 C CA . GLU A 1 271 ? -16.748 -5.783 38.272 1.00 34.44 271 GLU A CA 1
ATOM 2174 C C . GLU A 1 271 ? -15.325 -6.266 38.616 1.00 34.44 271 GLU A C 1
ATOM 2176 O O . GLU A 1 271 ? -14.725 -7.080 37.923 1.00 34.44 271 GLU A O 1
ATOM 2181 N N . GLN A 1 272 ? -14.767 -5.763 39.722 1.00 34.97 272 GLN A N 1
ATOM 2182 C CA . GLN A 1 272 ? -13.671 -6.434 40.432 1.00 34.97 272 GLN A CA 1
ATOM 2183 C C . GLN A 1 272 ? -14.188 -6.955 41.777 1.00 34.97 272 GLN A C 1
ATOM 2185 O O . GLN A 1 272 ? -13.887 -6.398 42.833 1.00 34.97 272 GLN A O 1
ATOM 2190 N N . MET A 1 273 ? -14.996 -8.013 41.714 1.00 33.00 273 MET A N 1
ATOM 2191 C CA . MET A 1 273 ? -15.165 -9.002 42.783 1.00 33.00 273 MET A CA 1
ATOM 2192 C C . MET A 1 273 ? -15.242 -10.390 42.166 1.00 33.00 273 MET A C 1
ATOM 2194 O O . MET A 1 273 ? -16.052 -10.558 41.231 1.00 33.00 273 MET A O 1
#

Secondary structure (DSSP, 8-state):
---HHHHHTTS-TT--HHHHHHHH--HHHHHHHHTT--TTTS-HHHHHHHHHHHHHHHHHTT-HHHHHHIIIII-TT---HHHHHHHHHTT-HHHHHHHHHHHGGGS--SSHHHHHHHHTT-HHHHHHHHHHSPPPGGGHHHHHHHHHHHT-HHHHHHHHHTT----TTHHHHHHHTT-HHHHHHHHHHS--S----BSHHHHHTT-HHHHHHHHHTT--BS---TTSSEEEEETT-HHHHHHHHHTTPEEE---SSEEEEE--TTTTSTT--

Foldseek 3Di:
DCPPVNVCVVAPPPDALQNQCVVPVDLVSSVVRLVPDDPVPDDPVNLLVSLQNNLLVCLLVLVQVSNCCSCVPVDVQAACASSLLSNLLNLNPVNNVVCCVPPVVSYDLAANSLLSNLQNVNVVSNVVSCVRPNHDLVRLQVSLLSNLLSLVLVSVCCCCPVVVHACANNLVSNVVNVSLVSNLVCVVPHPYDQDADACQVCQAVLVQVSVVSCLVVVRHAHDPDVLHFKHKHFPVNVVNVVVLVVLPWCWDDDDPGTTITGDDPVSSVPPPD